Protein AF-A2EA41-F1 (afdb_monomer_lite)

pLDDT: mean 70.34, std 14.21, range [35.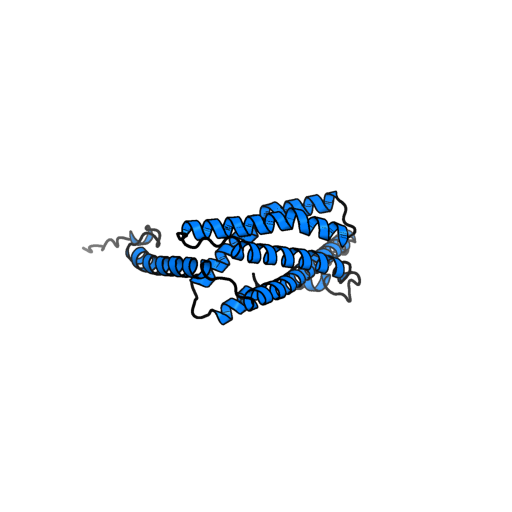75, 89.56]

Secondary structure (DSSP, 8-state):
--------GGGGTS-TTS-HHHHHHHHHHHHHHHHHHHHHHHSPPPHHHHHHHHHHHHHHHHHHHHHHHHHHHHHHHHHHHHHT-------STTHHHHHT-TTT-GGGGTTHHHHHHHHHHHHHHHHHHHHHHHHH---SS--HHHHHHHHHHHHHHHHHHHHHTHHHHHHHHHS---HHHHHHHHHHHHTHHHHHHHHHHHHHHHHHHH-GGGHHHHHHHHHHH-

Foldseek 3Di:
DDDPDPPPVVVVVPDPCPDPVNVVVVVVLVVLLQVLLLVVLLDADDPVNLVLLLVLLLVVLLVVLLVVLLVVQLVVQVVVCVVVPPPPQDPDDCNSVVSCDCVVPVCNCPCSVLSSQLSSQLSNQLSNQLNVCSNVDRDNDDGSVRSLVVLLVSQLVSQLVSLQPSNLVSCVVRHPDDPVVSVVSSVVCNPVVSNVRSVVSSVLSSVCSSCVPCNPVSVVVVSNVD

Structure (mmCIF, N/CA/C/O backbone):
data_AF-A2EA41-F1
#
_entry.id   AF-A2EA41-F1
#
loop_
_atom_site.group_PDB
_atom_site.id
_atom_site.type_symbol
_atom_site.label_atom_id
_atom_site.label_alt_id
_atom_site.label_comp_id
_atom_site.label_asym_id
_atom_site.label_entity_id
_atom_site.label_seq_id
_atom_site.pdbx_PDB_ins_code
_atom_site.Cartn_x
_atom_site.Cartn_y
_atom_site.Cartn_z
_atom_site.occupancy
_atom_site.B_iso_or_equiv
_atom_site.auth_seq_id
_atom_site.auth_comp_id
_atom_site.auth_asym_id
_atom_site.auth_atom_id
_atom_site.pdbx_PDB_model_num
ATOM 1 N N . MET A 1 1 ? -47.771 55.673 -2.937 1.00 37.44 1 MET A N 1
ATOM 2 C CA . MET A 1 1 ? -46.381 55.611 -2.434 1.00 37.44 1 MET A CA 1
ATOM 3 C C . MET A 1 1 ? -46.094 54.172 -2.051 1.00 37.44 1 MET A C 1
ATOM 5 O O . MET A 1 1 ? -46.651 53.698 -1.069 1.00 37.44 1 MET A O 1
ATOM 9 N N . ASN A 1 2 ? -45.324 53.471 -2.885 1.00 35.75 2 ASN A N 1
ATOM 10 C CA . ASN A 1 2 ? -44.916 52.087 -2.657 1.00 35.75 2 ASN A CA 1
ATOM 11 C C . ASN A 1 2 ? -43.918 52.045 -1.498 1.00 35.75 2 ASN A C 1
ATOM 13 O O . ASN A 1 2 ? -42.886 52.706 -1.564 1.00 35.75 2 ASN A O 1
ATOM 17 N N . LYS A 1 3 ? -44.227 51.286 -0.444 1.00 39.53 3 LYS A N 1
ATOM 18 C CA . LYS A 1 3 ? -43.208 50.836 0.505 1.00 39.53 3 LYS A CA 1
ATOM 19 C C . LYS A 1 3 ? -42.548 49.617 -0.123 1.00 39.53 3 LYS A C 1
ATOM 21 O O . LYS A 1 3 ? -43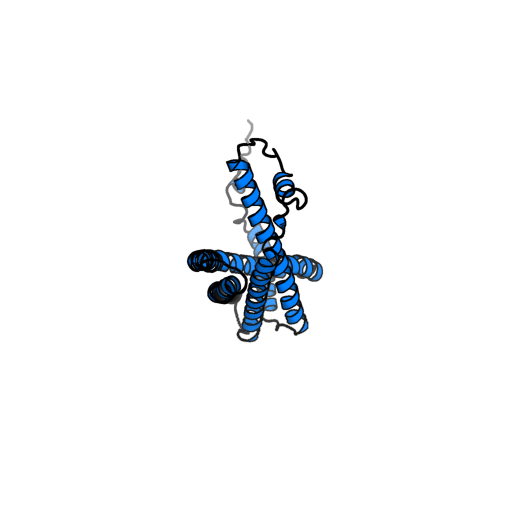.157 48.552 -0.173 1.00 39.53 3 LYS A O 1
ATOM 26 N N . GLU A 1 4 ? -41.353 49.810 -0.664 1.00 40.84 4 GLU A N 1
ATOM 27 C CA . GLU A 1 4 ? -40.466 48.713 -1.028 1.00 40.84 4 GLU A CA 1
ATOM 28 C C . GLU A 1 4 ? -40.204 47.892 0.237 1.00 40.84 4 GLU A C 1
ATOM 30 O O . GLU A 1 4 ? -39.736 48.409 1.252 1.00 40.84 4 GLU A O 1
ATOM 35 N N . ALA A 1 5 ? -40.602 46.623 0.207 1.00 46.66 5 ALA A N 1
ATOM 36 C CA . ALA A 1 5 ? -40.170 45.663 1.200 1.00 46.66 5 ALA A CA 1
ATOM 37 C C . ALA A 1 5 ? -38.675 45.432 0.963 1.00 46.66 5 ALA A C 1
ATOM 39 O O . ALA A 1 5 ? -38.301 44.767 -0.004 1.00 46.66 5 ALA A O 1
ATOM 40 N N . GLU A 1 6 ? -37.824 46.008 1.811 1.00 45.47 6 GLU A N 1
ATOM 41 C CA . GLU A 1 6 ? -36.416 45.626 1.885 1.00 45.47 6 GLU A CA 1
ATOM 42 C C . GLU A 1 6 ? -36.350 44.142 2.265 1.00 45.47 6 GLU A C 1
ATOM 44 O O . GLU A 1 6 ? -36.515 43.750 3.422 1.00 45.47 6 GLU A O 1
ATOM 49 N N . LEU A 1 7 ? -36.170 43.290 1.256 1.00 44.09 7 LEU A N 1
ATOM 50 C CA . LEU A 1 7 ? -35.825 41.890 1.444 1.00 44.09 7 LEU A CA 1
ATOM 51 C C . LEU A 1 7 ? -34.438 41.850 2.086 1.00 44.09 7 LEU A C 1
ATOM 53 O O . LEU A 1 7 ? -33.432 42.168 1.459 1.00 44.09 7 LEU A O 1
ATOM 57 N N . ASN A 1 8 ? -34.404 41.491 3.365 1.00 45.91 8 ASN A N 1
ATOM 58 C CA . ASN A 1 8 ? -33.175 41.339 4.122 1.00 45.91 8 ASN A CA 1
ATOM 59 C C . ASN A 1 8 ? -32.468 40.051 3.668 1.00 45.91 8 ASN A C 1
ATOM 61 O O . ASN A 1 8 ? -32.835 38.955 4.081 1.00 45.91 8 ASN A O 1
ATOM 65 N N . TYR A 1 9 ? -31.482 40.182 2.779 1.00 45.38 9 TYR A N 1
ATOM 66 C CA . TYR A 1 9 ? -30.710 39.076 2.196 1.00 45.38 9 TYR A CA 1
ATOM 67 C C . TYR A 1 9 ? -29.619 38.516 3.131 1.00 45.38 9 TYR A C 1
ATOM 69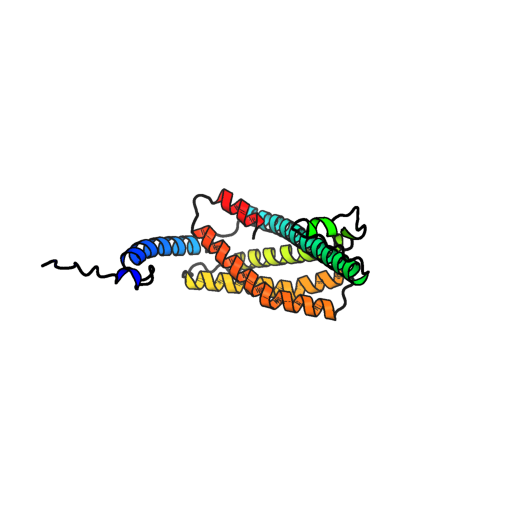 O O . TYR A 1 9 ? -28.662 37.907 2.658 1.00 45.38 9 TYR A O 1
ATOM 77 N N . SER A 1 10 ? -29.735 38.686 4.454 1.00 49.09 10 SER A N 1
ATOM 78 C CA . SER A 1 10 ? -28.730 38.206 5.419 1.00 49.09 10 SER A CA 1
ATOM 79 C C . SER A 1 10 ? -28.512 36.684 5.373 1.00 49.09 10 SER A C 1
ATOM 81 O O . SER A 1 10 ? -27.448 36.198 5.740 1.00 49.09 10 SER A O 1
ATOM 83 N N . PHE A 1 11 ? -29.477 35.930 4.838 1.00 46.78 11 PHE A N 1
ATOM 84 C CA . PHE A 1 11 ? -29.368 34.488 4.590 1.00 46.78 11 PHE A CA 1
ATOM 85 C C . PHE A 1 11 ? -28.414 34.106 3.441 1.00 46.78 11 PHE A C 1
ATOM 87 O O . PHE A 1 11 ? -28.128 32.925 3.269 1.00 46.78 11 PHE A O 1
ATOM 94 N N . LEU A 1 12 ? -27.935 35.065 2.636 1.00 45.59 12 LEU A N 1
ATOM 95 C CA . LEU A 1 12 ? -26.936 34.829 1.581 1.00 45.59 12 LEU A CA 1
ATOM 96 C C . LEU A 1 12 ? -25.491 35.072 2.052 1.00 45.59 12 LEU A C 1
ATOM 98 O O . LEU A 1 12 ? -24.561 34.755 1.313 1.00 45.59 12 LEU A O 1
ATOM 102 N N . THR A 1 13 ? -25.297 35.635 3.249 1.00 46.09 13 THR A N 1
ATOM 103 C CA . THR A 1 13 ? -23.972 35.970 3.807 1.00 46.09 13 THR A CA 1
ATOM 104 C C . THR A 1 13 ? -23.511 35.052 4.931 1.00 46.09 13 THR A C 1
ATOM 106 O O . THR A 1 13 ? -22.312 34.993 5.190 1.00 46.09 13 THR A O 1
ATOM 109 N N . ASP A 1 14 ? -24.420 34.314 5.565 1.00 46.53 14 ASP A N 1
ATOM 110 C CA . ASP A 1 14 ? -24.032 33.271 6.507 1.00 46.53 14 ASP A CA 1
ATOM 111 C C . ASP A 1 14 ? -23.614 32.029 5.720 1.00 46.53 14 ASP A C 1
ATOM 113 O O . ASP A 1 14 ? -24.388 31.475 4.934 1.00 46.53 14 ASP A O 1
ATOM 117 N N . GLU A 1 15 ? -22.363 31.598 5.902 1.00 45.12 15 GLU A N 1
ATOM 118 C CA . GLU A 1 15 ? -21.916 30.300 5.409 1.00 45.12 15 GLU A CA 1
ATOM 119 C C . GLU A 1 15 ? -22.960 29.247 5.827 1.00 45.12 15 GLU A C 1
ATOM 121 O O . GLU A 1 15 ? -23.297 29.166 7.006 1.00 45.12 15 GLU A O 1
ATOM 126 N N . PRO A 1 16 ? -23.488 28.413 4.916 1.00 45.28 16 PRO A N 1
ATOM 127 C CA . PRO A 1 16 ? -24.638 27.538 5.193 1.00 45.28 16 PRO A CA 1
ATOM 128 C C . PRO A 1 16 ? -24.417 26.523 6.335 1.00 45.28 16 PRO A C 1
ATOM 130 O O . PRO A 1 16 ? -25.340 25.815 6.730 1.00 45.28 16 PRO A O 1
ATOM 133 N N . TYR A 1 17 ? -23.204 26.460 6.886 1.00 43.69 17 TYR A N 1
ATOM 134 C CA . TYR A 1 17 ? -22.792 25.630 8.011 1.00 43.69 17 TYR A CA 1
ATOM 135 C C . TYR A 1 17 ? -22.976 26.296 9.391 1.00 43.69 17 TYR A C 1
ATOM 137 O O . TYR A 1 17 ? -22.859 25.597 10.394 1.00 43.69 17 TYR A O 1
ATOM 145 N N . THR A 1 18 ? -23.253 27.606 9.473 1.00 44.72 18 THR A N 1
ATOM 146 C CA . THR A 1 18 ? -23.414 28.343 10.750 1.00 44.72 18 THR A CA 1
ATOM 147 C C . THR A 1 18 ? -24.867 28.479 11.213 1.00 44.72 18 THR A C 1
ATOM 149 O O . THR A 1 18 ? -25.123 28.907 12.335 1.00 44.72 18 THR A O 1
ATOM 152 N N . SER A 1 19 ? -25.830 28.064 10.388 1.00 51.41 19 SER A N 1
ATOM 153 C CA . SER A 1 19 ? -27.249 28.012 10.747 1.00 51.41 19 SER A CA 1
ATOM 154 C C . SER A 1 19 ? -27.507 26.985 11.864 1.00 51.41 19 SER A C 1
ATOM 156 O O . SER A 1 19 ? -27.192 25.802 11.715 1.00 51.41 19 SER A O 1
ATOM 158 N N . GLU A 1 20 ? -28.144 27.401 12.966 1.00 52.78 20 GLU A N 1
ATOM 159 C CA . GLU A 1 20 ? -28.536 26.528 14.094 1.00 52.78 20 GLU A CA 1
ATOM 160 C C . GLU A 1 20 ? -29.400 25.324 13.658 1.00 52.78 20 GLU A C 1
ATOM 162 O O . GLU A 1 20 ? -29.338 24.242 14.246 1.00 52.78 20 GLU A O 1
ATOM 167 N N . LEU A 1 21 ? -30.163 25.474 12.571 1.00 48.75 21 LEU A N 1
ATOM 168 C CA . LEU A 1 21 ? -30.954 24.402 11.957 1.00 48.75 21 LEU A CA 1
ATOM 169 C C . LEU A 1 21 ? -30.079 23.336 11.282 1.00 48.75 21 LEU A C 1
ATOM 171 O O . LEU A 1 21 ? -30.374 22.146 11.376 1.00 48.75 21 LEU A O 1
ATOM 175 N N . TYR A 1 22 ? -28.981 23.735 10.637 1.00 45.94 22 TYR A N 1
ATOM 176 C CA . TYR A 1 22 ? -28.010 22.785 10.093 1.00 45.94 22 TYR A CA 1
ATOM 177 C C . TYR A 1 22 ? -27.190 22.134 11.206 1.00 45.94 22 TYR A C 1
ATOM 179 O O . TYR A 1 22 ? -26.996 20.921 11.170 1.00 45.94 22 TYR A O 1
ATOM 187 N N . SER A 1 23 ? -26.783 22.900 12.223 1.00 49.44 23 SER A N 1
ATOM 188 C CA . SER A 1 23 ? -26.101 22.385 13.419 1.00 49.44 23 SER A CA 1
ATOM 189 C C . SER A 1 23 ? -26.927 21.300 14.126 1.00 49.44 23 SER A C 1
ATOM 191 O O . SER A 1 23 ? -26.433 20.198 14.354 1.00 49.44 23 SER A O 1
ATOM 193 N N . SER A 1 24 ? -28.220 21.548 14.357 1.00 51.84 24 SER A N 1
ATOM 194 C CA . SER A 1 24 ? -29.124 20.607 15.041 1.00 51.84 24 SER A CA 1
ATOM 195 C C . SER A 1 24 ? -29.435 19.326 14.255 1.00 51.84 24 SER A C 1
ATOM 197 O O . SER A 1 24 ? -29.764 18.309 14.862 1.00 51.84 24 SER A O 1
ATOM 199 N N . LEU A 1 25 ? -29.295 19.330 12.925 1.00 55.22 25 LEU A N 1
ATOM 200 C CA . LEU A 1 25 ? -29.402 18.125 12.088 1.00 55.22 25 LEU A CA 1
ATOM 201 C C . LEU A 1 25 ? -28.055 17.400 11.923 1.00 55.22 25 LEU A C 1
ATOM 203 O O . LEU A 1 25 ? -28.011 16.169 11.863 1.00 55.22 25 LEU A O 1
ATOM 207 N N . LEU A 1 26 ? -26.947 18.145 11.867 1.00 56.91 26 LEU A N 1
ATOM 208 C CA . LEU A 1 26 ? -25.594 17.605 11.718 1.00 56.91 26 LEU A CA 1
ATOM 209 C C . LEU A 1 26 ? -25.066 16.989 13.008 1.00 56.91 26 LEU A C 1
ATOM 211 O O . LEU A 1 26 ? -24.380 15.974 12.948 1.00 56.91 26 LEU A O 1
ATOM 215 N N . GLU A 1 27 ? -25.372 17.566 14.163 1.00 60.25 27 GLU A N 1
ATOM 216 C CA . GLU A 1 27 ? -24.891 17.109 15.465 1.00 60.25 27 GLU A CA 1
ATOM 217 C C . GLU A 1 27 ? -25.330 15.672 15.817 1.00 60.25 27 GLU A C 1
ATOM 219 O O . GLU A 1 27 ? -24.457 14.854 16.130 1.00 60.25 27 GLU A O 1
ATOM 224 N N . PRO A 1 28 ? -26.615 15.276 15.690 1.00 62.84 28 PRO A N 1
ATOM 225 C CA . PRO A 1 28 ? -27.026 13.889 15.904 1.00 62.84 28 PRO A CA 1
ATOM 226 C C . PRO A 1 28 ? -26.440 12.933 14.854 1.00 62.84 28 PRO A C 1
ATOM 228 O O . PRO A 1 28 ? -26.018 11.830 15.209 1.00 62.84 28 PRO A O 1
ATOM 231 N N . ALA A 1 29 ? -26.323 13.354 13.589 1.00 60.12 29 ALA A N 1
ATOM 232 C CA . ALA A 1 29 ? -25.676 12.554 12.545 1.00 60.12 29 ALA A CA 1
ATOM 233 C C . ALA A 1 29 ? -24.175 12.342 12.832 1.00 60.12 29 ALA A C 1
ATOM 235 O O . ALA A 1 29 ? -23.661 11.227 12.732 1.00 60.12 29 ALA A O 1
ATOM 236 N N . LEU A 1 30 ? -23.469 13.391 13.262 1.00 66.12 30 LEU A N 1
ATOM 237 C CA . LEU A 1 30 ? -22.071 13.340 13.687 1.00 66.12 30 LEU A CA 1
ATOM 238 C C . LEU A 1 30 ? -21.896 12.449 14.913 1.00 66.12 30 LEU A C 1
ATOM 240 O O . LEU A 1 30 ? -20.952 11.662 14.954 1.00 66.12 30 LEU A O 1
ATOM 244 N N . ASN A 1 31 ? -22.793 12.522 15.895 1.00 68.25 31 ASN A N 1
ATOM 245 C CA . ASN A 1 31 ? -22.735 11.669 17.080 1.00 68.25 31 ASN A CA 1
ATOM 246 C C . ASN A 1 31 ? -22.956 10.192 16.721 1.00 68.25 31 ASN A C 1
ATOM 248 O O . ASN A 1 31 ? -22.177 9.342 17.153 1.00 68.25 31 ASN A O 1
ATOM 252 N N . GLN A 1 32 ? -23.888 9.889 15.814 1.00 65.94 32 GLN A N 1
ATOM 253 C CA . GLN A 1 32 ? -24.094 8.530 15.306 1.00 65.94 32 GLN A CA 1
ATOM 254 C C . GLN A 1 32 ? -22.865 7.987 14.553 1.00 65.94 32 GLN A C 1
ATOM 256 O O . GLN A 1 32 ? -22.516 6.807 14.682 1.00 65.94 32 GLN A O 1
ATOM 261 N N . VAL A 1 33 ? -22.160 8.840 13.802 1.00 65.56 33 VAL A N 1
ATOM 262 C CA . VAL A 1 33 ? -20.892 8.494 13.136 1.00 65.56 33 VAL A CA 1
ATOM 263 C C . VAL A 1 33 ? -19.780 8.250 14.151 1.00 65.56 33 VAL A C 1
ATOM 265 O O . VAL A 1 33 ? -19.061 7.256 14.032 1.00 65.56 33 VAL A O 1
ATOM 268 N N . LYS A 1 34 ? -19.648 9.113 15.167 1.00 70.75 34 LYS A N 1
ATOM 269 C CA . LYS A 1 34 ? -18.652 8.970 16.242 1.00 70.75 34 LYS A CA 1
ATOM 270 C C . LYS A 1 34 ? -18.833 7.651 16.992 1.00 70.75 34 LYS A C 1
ATOM 272 O O . LYS A 1 34 ? -17.862 6.913 17.188 1.00 70.75 34 LYS A O 1
ATOM 277 N N . GLU A 1 35 ? -20.066 7.320 17.361 1.00 69.31 35 GLU A N 1
ATOM 278 C CA . GLU A 1 35 ? -20.410 6.061 18.026 1.00 69.31 35 GLU A CA 1
ATOM 279 C C . GLU A 1 35 ? -20.159 4.855 17.116 1.00 69.31 35 GLU A C 1
ATOM 281 O O . GLU A 1 35 ? -19.486 3.902 17.506 1.00 69.31 35 GLU A O 1
ATOM 286 N N . SER A 1 36 ? -20.608 4.910 15.861 1.00 63.78 36 SER A N 1
ATOM 287 C CA . SER A 1 36 ? -20.407 3.818 14.901 1.00 63.78 36 SER A CA 1
ATOM 288 C C . SER A 1 36 ? -18.923 3.562 14.616 1.00 63.78 36 SER A C 1
ATOM 290 O O . SER A 1 36 ? -18.493 2.407 14.538 1.00 63.78 36 SER A O 1
ATOM 292 N N . TYR A 1 37 ? -18.119 4.622 14.502 1.00 68.31 37 TYR A N 1
ATOM 293 C CA . TYR A 1 37 ? -16.673 4.543 14.294 1.00 68.31 37 TYR A CA 1
ATOM 294 C C . TYR A 1 37 ? -15.958 3.929 15.505 1.00 68.31 37 TYR A C 1
ATOM 296 O O . TYR A 1 37 ? -15.172 2.988 15.356 1.00 68.31 37 TYR A O 1
ATOM 304 N N . THR A 1 38 ? -16.251 4.418 16.713 1.00 68.81 38 THR A N 1
ATOM 305 C CA . THR A 1 38 ? -15.642 3.910 17.955 1.00 68.81 38 THR A CA 1
ATOM 306 C C . THR A 1 38 ? -16.040 2.457 18.222 1.00 68.81 38 THR A C 1
ATOM 308 O O . THR A 1 38 ? -15.176 1.628 18.519 1.00 68.81 38 THR A O 1
ATOM 311 N N . LEU A 1 39 ? -17.309 2.092 18.012 1.00 65.81 39 LEU A N 1
ATOM 312 C CA . LEU A 1 39 ? -17.790 0.713 18.146 1.00 65.81 39 LEU A CA 1
ATOM 313 C C . LEU A 1 39 ? -17.165 -0.231 17.112 1.00 65.81 39 LEU A C 1
ATOM 315 O O . LEU A 1 39 ? -16.846 -1.375 17.440 1.00 65.81 39 LEU A O 1
ATOM 319 N N . ALA A 1 40 ? -16.956 0.216 15.871 1.00 65.50 40 ALA A N 1
ATOM 320 C CA . ALA A 1 40 ? -16.273 -0.581 14.852 1.00 65.50 40 ALA A CA 1
ATOM 321 C C . ALA A 1 40 ? -14.782 -0.786 15.170 1.00 65.50 40 ALA A C 1
ATOM 323 O O . ALA A 1 40 ? -14.220 -1.841 14.849 1.00 65.50 40 ALA A O 1
ATOM 324 N N . HIS A 1 41 ? -14.139 0.192 15.815 1.00 64.75 41 HIS A N 1
ATOM 325 C CA . HIS A 1 41 ? -12.735 0.083 16.203 1.00 64.75 41 HIS A CA 1
ATOM 326 C C . HIS A 1 41 ? -12.522 -0.972 17.293 1.00 64.75 41 HIS A C 1
ATOM 328 O O . HIS A 1 41 ? -11.589 -1.763 17.176 1.00 64.75 41 HIS A O 1
ATOM 334 N N . LYS A 1 42 ? -13.444 -1.050 18.263 1.00 63.56 42 LYS A N 1
ATOM 335 C CA . LYS A 1 42 ? -13.406 -1.992 19.395 1.00 63.56 42 LYS A CA 1
ATOM 336 C C . LYS A 1 42 ? -13.595 -3.464 19.004 1.00 63.56 42 LYS A C 1
ATOM 338 O O . LYS A 1 42 ? -13.260 -4.347 19.791 1.00 63.56 42 LYS A O 1
ATOM 343 N N . ARG A 1 43 ? -14.127 -3.760 17.809 1.00 67.94 43 ARG A N 1
ATOM 344 C CA . ARG A 1 43 ? -14.402 -5.146 17.389 1.00 67.94 43 ARG A CA 1
ATOM 345 C C . ARG A 1 43 ? -13.106 -5.911 17.085 1.00 67.94 43 ARG A C 1
ATOM 347 O O . ARG A 1 43 ? -12.335 -5.456 16.228 1.00 67.94 43 ARG A O 1
ATOM 354 N N . PRO A 1 44 ? -12.895 -7.089 17.705 1.00 67.38 44 PRO A N 1
ATOM 355 C CA . PRO A 1 44 ? -11.759 -7.942 17.386 1.00 67.38 44 PRO A CA 1
ATOM 356 C C . PRO A 1 44 ? -11.856 -8.456 15.945 1.00 67.38 44 PRO A C 1
ATOM 358 O O . PRO A 1 44 ? -12.947 -8.673 15.411 1.00 67.38 44 PRO A O 1
ATOM 361 N N . LEU A 1 45 ? -10.699 -8.642 15.309 1.00 73.94 45 LEU A N 1
ATOM 362 C CA . LEU A 1 45 ? -10.617 -9.242 13.980 1.00 73.94 45 LEU A CA 1
ATOM 363 C C . LEU A 1 45 ? -10.835 -10.755 14.079 1.00 73.94 45 LEU A C 1
ATOM 365 O O . LEU A 1 45 ? -10.176 -11.442 14.853 1.00 73.94 45 LEU A O 1
ATOM 369 N N . THR A 1 46 ? -11.742 -11.281 13.261 1.00 78.19 46 THR A N 1
ATOM 370 C CA . THR A 1 46 ? -11.976 -12.729 13.140 1.00 78.19 46 THR A CA 1
ATOM 371 C C . THR A 1 46 ? -10.987 -13.371 12.163 1.00 78.19 46 THR A C 1
ATOM 373 O O . THR A 1 46 ? -10.503 -12.718 11.238 1.00 78.19 46 THR A O 1
ATOM 376 N N . GLN A 1 47 ? -10.736 -14.679 12.291 1.00 74.12 47 GLN A N 1
ATOM 377 C CA . GLN A 1 47 ? -9.862 -15.422 11.365 1.00 74.12 47 GLN A CA 1
ATOM 378 C C . GLN A 1 47 ? -10.291 -15.277 9.893 1.00 74.12 47 GLN A C 1
ATOM 380 O O . GLN A 1 47 ? -9.451 -15.069 9.019 1.00 74.12 47 GLN A O 1
ATOM 385 N N . LYS A 1 48 ? -11.604 -15.298 9.616 1.00 76.19 48 LYS A N 1
ATOM 386 C CA . LYS A 1 48 ? -12.148 -15.072 8.266 1.00 76.19 48 LYS A CA 1
ATOM 387 C C . LYS A 1 48 ? -11.796 -13.683 7.725 1.00 76.19 48 LYS A C 1
ATOM 389 O O . LYS A 1 48 ? -11.481 -13.549 6.547 1.00 76.19 48 LYS A O 1
ATOM 394 N N . GLN A 1 49 ? -11.813 -12.656 8.576 1.00 73.38 49 GLN A N 1
ATOM 395 C CA . GLN A 1 49 ? -11.414 -11.301 8.187 1.00 73.38 49 GLN A CA 1
ATOM 396 C C . GLN A 1 49 ? -9.910 -11.206 7.922 1.00 73.38 49 GLN A C 1
ATOM 398 O O . GLN A 1 49 ? -9.519 -10.550 6.964 1.00 73.38 49 GLN A O 1
ATOM 403 N N . ILE A 1 50 ? -9.074 -11.891 8.707 1.00 77.12 50 ILE A N 1
ATOM 404 C CA . ILE A 1 50 ? -7.621 -11.936 8.480 1.00 77.12 50 ILE A CA 1
ATOM 405 C C . ILE A 1 50 ? -7.311 -12.588 7.128 1.00 77.12 50 ILE A C 1
ATOM 407 O O . ILE A 1 50 ? -6.579 -12.012 6.326 1.00 77.12 50 ILE A O 1
ATOM 411 N N . LEU A 1 51 ? -7.921 -13.741 6.833 1.00 75.75 51 LEU A N 1
ATOM 412 C CA . LEU A 1 51 ? -7.753 -14.415 5.543 1.00 75.75 51 LEU A CA 1
ATOM 413 C C . LEU A 1 51 ? -8.184 -13.510 4.381 1.00 75.75 51 LEU A C 1
ATOM 415 O O . LEU A 1 51 ? -7.471 -13.386 3.386 1.00 75.75 51 LEU A O 1
ATOM 419 N N . LYS A 1 52 ? -9.320 -12.823 4.536 1.00 78.25 52 LYS A N 1
ATOM 420 C CA . LYS A 1 52 ? -9.826 -11.877 3.539 1.00 78.25 52 LYS A CA 1
ATOM 421 C C . LYS A 1 52 ? -8.863 -10.707 3.309 1.00 78.25 52 LYS A C 1
ATOM 423 O O . LYS A 1 52 ? -8.634 -10.346 2.160 1.00 78.25 52 LYS A O 1
ATOM 428 N N . ILE A 1 53 ? -8.260 -10.166 4.372 1.00 76.69 53 ILE A N 1
ATOM 429 C CA . ILE A 1 53 ? -7.248 -9.099 4.295 1.00 76.69 53 ILE A CA 1
ATOM 430 C C . ILE A 1 53 ? -6.010 -9.571 3.527 1.00 76.69 53 ILE A C 1
ATOM 432 O O . ILE A 1 53 ? -5.496 -8.830 2.692 1.00 76.69 53 ILE A O 1
ATOM 436 N N . ILE A 1 54 ? -5.538 -10.795 3.777 1.00 76.50 54 ILE A N 1
ATOM 437 C CA . ILE A 1 54 ? -4.366 -11.348 3.084 1.00 76.50 54 ILE A CA 1
ATOM 438 C C . ILE A 1 54 ? -4.667 -11.514 1.590 1.00 76.50 54 ILE A C 1
ATOM 440 O O . ILE A 1 54 ? -3.920 -11.005 0.754 1.00 76.50 54 ILE A O 1
ATOM 444 N N . VAL A 1 55 ? -5.791 -12.142 1.237 1.00 78.56 55 VAL A N 1
ATOM 445 C CA . VAL A 1 55 ? -6.167 -12.359 -0.170 1.00 78.56 55 VAL A CA 1
ATOM 446 C C . VAL A 1 55 ? -6.395 -11.032 -0.904 1.00 78.56 55 VAL A C 1
ATOM 448 O O . VAL A 1 55 ? -5.865 -10.843 -2.000 1.00 78.56 55 VAL A O 1
ATOM 451 N N . SER A 1 56 ? -7.108 -10.077 -0.295 1.00 78.19 56 SER A N 1
ATOM 452 C CA . SER A 1 56 ? -7.336 -8.762 -0.912 1.00 78.19 56 SER A CA 1
ATOM 453 C C . SER A 1 56 ? -6.042 -7.960 -1.054 1.00 78.19 56 SER A C 1
ATOM 455 O O . SER A 1 56 ? -5.842 -7.278 -2.058 1.00 78.19 56 SER A O 1
ATOM 457 N N . SER A 1 57 ? -5.114 -8.080 -0.097 1.00 80.69 57 SER A N 1
ATOM 458 C CA . SER A 1 57 ? -3.807 -7.418 -0.171 1.00 80.69 57 SER A CA 1
ATOM 459 C C . SER A 1 57 ? -2.940 -7.936 -1.318 1.00 80.69 57 SER A C 1
ATOM 461 O O . SER A 1 57 ? -2.293 -7.136 -1.996 1.00 80.69 57 SER A O 1
ATOM 463 N N . ALA A 1 58 ? -2.975 -9.243 -1.590 1.00 82.06 58 ALA A N 1
ATOM 464 C CA . ALA A 1 58 ? -2.268 -9.836 -2.718 1.00 82.06 58 ALA A CA 1
ATOM 465 C C . ALA A 1 58 ? -2.877 -9.391 -4.056 1.00 82.06 58 ALA A C 1
ATOM 467 O O . ALA A 1 58 ? -2.141 -8.998 -4.962 1.00 82.06 58 ALA A O 1
ATOM 468 N N . ALA A 1 59 ? -4.210 -9.376 -4.166 1.00 81.38 59 ALA A N 1
ATOM 469 C CA . ALA A 1 59 ? -4.909 -8.895 -5.359 1.00 81.38 59 ALA A CA 1
ATOM 470 C C . ALA A 1 59 ? -4.589 -7.420 -5.659 1.00 81.38 59 ALA A C 1
ATOM 472 O O . ALA A 1 59 ? -4.291 -7.061 -6.796 1.00 81.38 59 ALA A O 1
ATOM 473 N N . GLN A 1 60 ? -4.560 -6.569 -4.635 1.00 80.25 60 GLN A N 1
ATOM 474 C CA . GLN A 1 60 ? -4.184 -5.165 -4.799 1.00 80.25 60 GLN A CA 1
ATOM 475 C C . GLN A 1 60 ? -2.714 -4.972 -5.136 1.00 80.25 60 GLN A C 1
ATOM 477 O O . GLN A 1 60 ? -2.393 -4.148 -5.988 1.00 80.25 60 GLN A O 1
ATOM 482 N N . GLY A 1 61 ? -1.820 -5.742 -4.512 1.00 79.31 61 GLY A N 1
ATOM 483 C CA . GLY A 1 61 ? -0.414 -5.767 -4.901 1.00 79.31 61 GLY A CA 1
ATOM 484 C C . GLY A 1 61 ? -0.253 -6.144 -6.375 1.00 79.31 61 GLY A C 1
ATOM 485 O O . GLY A 1 61 ? 0.507 -5.504 -7.095 1.00 79.31 61 GLY A O 1
ATOM 486 N N . ALA A 1 62 ? -1.031 -7.114 -6.863 1.00 82.75 62 ALA A N 1
ATOM 487 C CA . ALA A 1 62 ? -1.021 -7.500 -8.269 1.00 82.75 62 ALA A CA 1
ATOM 488 C C . ALA A 1 62 ? -1.541 -6.383 -9.192 1.00 82.75 62 ALA A C 1
ATOM 490 O O . ALA A 1 62 ? -0.904 -6.088 -10.202 1.00 82.75 62 ALA A O 1
ATOM 491 N N . LEU A 1 63 ? -2.646 -5.720 -8.836 1.00 80.88 63 LEU A N 1
ATOM 492 C CA . LEU A 1 63 ? -3.193 -4.594 -9.605 1.00 80.88 63 LEU A CA 1
ATOM 493 C C . LEU A 1 63 ? -2.214 -3.415 -9.671 1.00 80.88 63 LEU A C 1
ATOM 495 O O . LEU A 1 63 ? -1.947 -2.894 -10.752 1.00 80.88 63 LEU A O 1
ATOM 499 N N . ILE A 1 64 ? -1.626 -3.028 -8.536 1.00 82.38 64 ILE A N 1
ATOM 500 C CA . ILE A 1 64 ? -0.635 -1.945 -8.471 1.00 82.38 64 ILE A CA 1
ATOM 501 C C . ILE A 1 64 ? 0.628 -2.327 -9.245 1.00 82.38 64 ILE A C 1
ATOM 503 O O . ILE A 1 64 ? 1.164 -1.503 -9.987 1.00 82.38 64 ILE A O 1
ATOM 507 N N . GLY A 1 65 ? 1.087 -3.575 -9.126 1.00 78.44 65 GLY A N 1
ATOM 508 C CA . GLY A 1 65 ? 2.226 -4.092 -9.886 1.00 78.44 65 GLY A CA 1
ATOM 509 C C . GLY A 1 65 ? 1.979 -4.071 -11.389 1.00 78.44 65 GLY A C 1
ATOM 510 O O . GLY A 1 65 ? 2.856 -3.649 -12.144 1.00 78.44 65 GLY A O 1
ATOM 511 N N . PHE A 1 66 ? 0.774 -4.444 -11.824 1.00 82.00 66 PHE A N 1
ATOM 512 C CA . PHE A 1 66 ? 0.369 -4.363 -13.223 1.00 82.00 66 PHE A CA 1
ATOM 513 C C . PHE A 1 66 ? 0.333 -2.916 -13.719 1.00 82.00 66 PHE A C 1
ATOM 515 O O . PHE A 1 66 ? 0.963 -2.620 -14.730 1.00 82.00 66 PHE A O 1
ATOM 522 N N . LEU A 1 67 ? -0.325 -2.010 -12.988 1.00 81.31 67 LEU A N 1
ATOM 523 C CA . LEU A 1 67 ? -0.410 -0.586 -13.334 1.00 81.31 67 LEU A CA 1
ATOM 524 C C . LEU A 1 67 ? 0.969 0.076 -13.396 1.00 81.31 67 LEU A C 1
ATOM 526 O O . LEU A 1 67 ? 1.265 0.829 -14.320 1.00 81.31 67 LEU A O 1
ATOM 530 N N . THR A 1 68 ? 1.840 -0.221 -12.433 1.00 75.38 68 THR A N 1
ATOM 531 C CA . THR A 1 68 ? 3.190 0.352 -12.379 1.00 75.38 68 THR A CA 1
ATOM 532 C C . THR A 1 68 ? 4.045 -0.162 -13.534 1.00 75.38 68 THR A C 1
ATOM 534 O O . THR A 1 68 ? 4.749 0.616 -14.182 1.00 75.38 68 THR A O 1
ATOM 537 N N . ALA A 1 69 ? 3.968 -1.462 -13.832 1.00 77.50 69 ALA A N 1
ATOM 538 C CA . ALA A 1 69 ? 4.682 -2.057 -14.954 1.00 77.50 69 ALA A CA 1
ATOM 539 C C . ALA A 1 69 ? 4.172 -1.522 -16.301 1.00 77.50 69 ALA A C 1
ATOM 541 O O . ALA A 1 69 ? 4.982 -1.090 -17.122 1.00 77.50 69 ALA A O 1
ATOM 542 N N . SER A 1 70 ? 2.853 -1.490 -16.511 1.00 76.69 70 SER A N 1
ATOM 543 C CA . SER A 1 70 ? 2.242 -1.019 -17.757 1.00 76.69 70 SER A CA 1
ATOM 544 C C . SER A 1 70 ? 2.533 0.460 -18.000 1.00 76.69 70 SER A C 1
ATOM 546 O O . SER A 1 70 ? 2.948 0.822 -19.097 1.00 76.69 70 SER A O 1
ATOM 548 N N . THR A 1 71 ? 2.434 1.297 -16.964 1.00 78.44 71 THR A N 1
ATOM 549 C CA . THR A 1 71 ? 2.743 2.731 -17.049 1.00 78.44 71 THR A CA 1
ATOM 550 C C . THR A 1 71 ? 4.223 2.963 -17.342 1.00 78.44 71 THR A C 1
ATOM 552 O O . THR A 1 71 ? 4.556 3.772 -18.205 1.00 78.44 71 THR A O 1
ATOM 555 N N . LYS A 1 72 ? 5.134 2.227 -16.686 1.00 76.38 72 LYS A N 1
ATOM 556 C CA . LYS A 1 72 ? 6.578 2.353 -16.939 1.00 76.38 72 LYS A CA 1
ATOM 557 C C . LYS A 1 72 ? 6.925 2.020 -18.389 1.00 76.38 72 LYS A C 1
ATOM 559 O O . LYS A 1 72 ? 7.742 2.713 -18.993 1.00 76.38 72 LYS A O 1
ATOM 564 N N . VAL A 1 73 ? 6.328 0.964 -18.939 1.00 74.56 73 VAL A N 1
ATOM 565 C CA . VAL A 1 73 ? 6.567 0.582 -20.335 1.00 74.56 73 VAL A CA 1
ATOM 566 C C . VAL A 1 73 ? 5.902 1.567 -21.295 1.00 74.56 73 VAL A C 1
ATOM 568 O O . VAL A 1 73 ? 6.547 1.977 -22.253 1.00 74.56 73 VAL A O 1
ATOM 571 N N . ALA A 1 74 ? 4.685 2.027 -21.002 1.00 74.81 74 ALA A N 1
ATOM 572 C CA . ALA A 1 74 ? 4.003 3.032 -21.810 1.00 74.81 74 ALA A CA 1
ATOM 573 C C . ALA A 1 74 ? 4.825 4.326 -21.920 1.00 74.81 74 ALA A C 1
ATOM 575 O O . ALA A 1 74 ? 5.080 4.784 -23.028 1.00 74.81 74 ALA A O 1
ATOM 576 N N . ILE A 1 75 ? 5.324 4.856 -20.797 1.00 77.56 75 ILE A N 1
ATOM 577 C CA . ILE A 1 75 ? 6.180 6.053 -20.781 1.00 77.56 75 ILE A CA 1
ATOM 578 C C . ILE A 1 75 ? 7.476 5.806 -21.555 1.00 77.56 75 ILE A C 1
ATOM 580 O O . ILE A 1 75 ? 7.868 6.639 -22.361 1.00 77.56 75 ILE A O 1
ATOM 584 N N . ARG A 1 76 ? 8.127 4.650 -21.370 1.00 75.69 76 ARG A N 1
ATOM 585 C CA . ARG A 1 76 ? 9.352 4.318 -22.114 1.00 75.69 76 ARG A CA 1
ATOM 586 C C . ARG A 1 76 ? 9.117 4.297 -23.626 1.00 75.69 76 ARG A C 1
ATOM 588 O O . ARG A 1 76 ? 9.957 4.791 -24.371 1.00 75.69 76 ARG A O 1
ATOM 595 N N . ASN A 1 77 ? 7.997 3.729 -24.062 1.00 74.00 77 ASN A N 1
ATOM 596 C CA . ASN A 1 77 ? 7.627 3.680 -25.473 1.00 74.00 77 ASN A CA 1
ATOM 597 C C . ASN A 1 77 ? 7.321 5.087 -26.013 1.00 74.00 77 ASN A C 1
ATOM 599 O O . ASN A 1 77 ? 7.746 5.414 -27.113 1.00 74.00 77 ASN A O 1
ATOM 603 N N . MET A 1 78 ? 6.662 5.944 -25.223 1.00 72.12 78 MET A N 1
ATOM 604 C CA . MET A 1 78 ? 6.438 7.352 -25.578 1.00 72.12 78 MET A CA 1
ATOM 605 C C . MET A 1 78 ? 7.752 8.124 -25.726 1.00 72.12 78 MET A C 1
ATOM 607 O O . MET A 1 78 ? 7.904 8.874 -26.682 1.00 72.12 78 MET A O 1
ATOM 611 N N . THR A 1 79 ? 8.702 7.946 -24.802 1.00 74.19 79 THR A N 1
ATOM 612 C CA . THR A 1 79 ? 10.014 8.607 -24.867 1.00 74.19 79 THR A CA 1
ATOM 613 C C . THR A 1 79 ? 10.799 8.157 -26.095 1.00 74.19 79 THR A C 1
ATOM 615 O O . THR A 1 79 ? 11.328 8.998 -26.810 1.00 74.19 79 THR A O 1
ATOM 618 N N . HIS A 1 80 ? 10.810 6.853 -26.382 1.00 72.69 80 HIS A N 1
ATOM 619 C CA . HIS A 1 80 ? 11.472 6.311 -27.567 1.00 72.69 80 HIS A CA 1
ATOM 620 C C . HIS A 1 80 ? 10.883 6.880 -28.867 1.00 72.69 80 HIS A C 1
ATOM 622 O O . HIS A 1 80 ? 11.630 7.319 -29.735 1.00 72.69 80 HIS A O 1
ATOM 628 N N . ASP A 1 81 ? 9.552 6.921 -28.982 1.00 70.25 81 ASP A N 1
ATOM 629 C CA . ASP A 1 81 ? 8.874 7.464 -30.166 1.00 70.25 81 ASP A CA 1
ATOM 630 C C . ASP A 1 81 ? 9.041 8.994 -30.288 1.00 70.25 81 ASP A C 1
ATOM 632 O O . ASP A 1 81 ? 9.093 9.533 -31.392 1.00 70.25 81 ASP A O 1
ATOM 636 N N . TYR A 1 82 ? 9.152 9.709 -29.162 1.00 67.50 82 TYR A N 1
ATOM 637 C CA . TYR A 1 82 ? 9.447 11.146 -29.144 1.00 67.50 82 TYR A CA 1
ATOM 638 C C . TYR A 1 82 ? 10.875 11.443 -29.627 1.00 67.50 82 TYR A C 1
ATOM 640 O O . TYR A 1 82 ? 11.092 12.390 -30.385 1.00 67.50 82 TYR A O 1
ATOM 648 N N . GLU A 1 83 ? 11.846 10.625 -29.218 1.00 70.88 83 GLU A N 1
ATOM 649 C CA . GLU A 1 83 ? 13.252 10.746 -29.616 1.00 70.88 83 GLU A CA 1
ATOM 650 C C . GLU A 1 83 ? 13.489 10.320 -31.078 1.00 70.88 83 GLU A C 1
ATOM 652 O O . GLU A 1 83 ? 14.368 10.873 -31.738 1.00 70.88 83 GLU A O 1
ATOM 657 N N . SER A 1 84 ? 12.677 9.409 -31.630 1.00 72.69 84 SER A N 1
ATOM 658 C CA . SER A 1 84 ? 12.824 8.886 -33.000 1.00 72.69 84 SER A CA 1
ATOM 659 C C . SER A 1 84 ? 12.232 9.768 -34.118 1.00 72.69 84 SER A C 1
ATOM 661 O O . SER A 1 84 ? 12.110 9.312 -35.250 1.00 72.69 84 SER A O 1
ATOM 663 N N . GLN A 1 85 ? 11.870 11.026 -33.835 1.00 56.28 85 GLN A N 1
ATOM 664 C CA . GLN A 1 85 ? 11.366 12.047 -34.782 1.00 56.28 85 GLN A CA 1
ATOM 665 C C . GLN A 1 85 ? 10.081 11.732 -35.584 1.00 56.28 85 GLN A C 1
ATOM 667 O O . GLN A 1 85 ? 9.600 12.609 -36.311 1.00 56.28 85 GLN A O 1
ATOM 672 N N . GLU A 1 86 ? 9.432 10.576 -35.421 1.00 55.62 86 GLU A N 1
ATOM 673 C CA . GLU A 1 86 ? 8.085 10.354 -35.963 1.00 55.62 86 GLU A CA 1
ATOM 674 C C . GLU A 1 86 ? 7.050 11.144 -35.143 1.00 55.62 86 GLU A C 1
ATOM 676 O O . GLU A 1 86 ? 6.405 10.638 -34.228 1.00 55.62 86 GLU A O 1
ATOM 681 N N . LYS A 1 87 ? 6.858 12.425 -35.489 1.00 53.03 87 LYS A N 1
ATOM 682 C CA . LYS A 1 87 ? 5.812 13.310 -34.940 1.00 53.03 87 LYS A CA 1
ATOM 683 C C . LYS A 1 87 ? 4.399 12.889 -35.379 1.00 53.03 87 LYS A C 1
ATOM 685 O O . LYS A 1 87 ? 3.650 13.676 -35.956 1.00 53.03 87 LYS A O 1
ATOM 690 N N . LYS A 1 88 ? 3.999 11.653 -35.098 1.00 54.03 88 LYS A N 1
ATOM 691 C CA . LYS A 1 88 ? 2.609 11.192 -35.182 1.00 54.03 88 LYS A CA 1
ATOM 692 C C . LYS A 1 88 ? 2.190 10.641 -33.822 1.00 54.03 88 LYS A C 1
ATOM 694 O O . LYS A 1 88 ? 2.017 9.442 -33.637 1.00 54.03 88 LYS A O 1
ATOM 699 N N . GLY A 1 89 ? 2.040 11.543 -32.855 1.00 54.28 89 GLY A N 1
ATOM 700 C CA . GLY A 1 89 ? 1.418 11.217 -31.574 1.00 54.28 89 GLY A CA 1
ATOM 701 C C . GLY A 1 89 ? -0.101 11.020 -31.733 1.00 54.28 89 GLY A C 1
ATOM 702 O O . GLY A 1 89 ? -0.727 11.785 -32.475 1.00 54.28 89 GLY A O 1
ATOM 703 N N . PRO A 1 90 ? -0.721 10.032 -31.061 1.00 51.88 90 PRO A N 1
ATOM 704 C CA . PRO A 1 90 ? -2.178 9.929 -30.978 1.00 51.88 90 PRO A CA 1
ATOM 705 C C . PRO A 1 90 ? -2.770 11.170 -30.291 1.00 51.88 90 PRO A C 1
ATOM 707 O O . PRO A 1 90 ? -2.270 11.593 -29.252 1.00 51.88 90 PRO A O 1
ATOM 710 N N . LYS A 1 91 ? -3.833 11.746 -30.866 1.00 52.66 91 LYS A N 1
ATOM 711 C CA . LYS A 1 91 ? -4.444 13.013 -30.421 1.00 52.66 91 LYS A CA 1
ATOM 712 C C . LYS A 1 91 ? -5.408 12.908 -29.227 1.00 52.66 91 LYS A C 1
ATOM 714 O O . LYS A 1 91 ? -5.850 13.947 -28.771 1.00 52.66 91 LYS A O 1
ATOM 719 N N . ASP A 1 92 ? -5.731 11.716 -28.718 1.00 51.66 92 ASP A N 1
ATOM 720 C CA . ASP A 1 92 ? -6.771 11.560 -27.685 1.00 51.66 92 ASP A CA 1
ATOM 721 C C . ASP A 1 92 ? -6.707 10.221 -26.922 1.00 51.66 92 ASP A C 1
ATOM 723 O O . ASP A 1 92 ? -5.876 9.371 -27.250 1.00 51.66 92 ASP A O 1
ATOM 727 N N . LEU A 1 93 ? -7.602 10.065 -25.923 1.00 45.72 93 LEU A N 1
ATOM 728 C CA . LEU A 1 93 ? -7.884 8.970 -24.950 1.00 45.72 93 LEU A CA 1
ATOM 729 C C . LEU A 1 93 ? -7.372 7.535 -25.238 1.00 45.72 93 LEU A C 1
ATOM 731 O O . LEU A 1 93 ? -7.126 6.779 -24.300 1.00 45.72 93 LEU A O 1
ATOM 735 N N . TYR A 1 94 ? -7.145 7.156 -26.495 1.00 51.50 94 TYR A N 1
ATOM 736 C CA . TYR A 1 94 ? -6.499 5.904 -26.917 1.00 51.50 94 TYR A CA 1
ATOM 737 C C . TYR A 1 94 ? -4.966 5.904 -26.784 1.00 51.50 94 TYR A C 1
ATOM 739 O O . TYR A 1 94 ? -4.323 4.882 -27.030 1.00 51.50 94 TYR A O 1
ATOM 747 N N . PHE A 1 95 ? -4.368 7.026 -26.379 1.00 61.56 95 PHE A N 1
ATOM 748 C CA . PHE A 1 95 ? -2.923 7.205 -26.227 1.00 61.56 95 PHE A CA 1
ATOM 749 C C . PHE A 1 95 ? -2.290 6.109 -25.356 1.00 61.56 95 PHE A C 1
ATOM 751 O O . PHE A 1 95 ? -1.378 5.414 -25.795 1.00 61.56 95 PHE A O 1
ATOM 758 N N . LEU A 1 96 ? -2.829 5.849 -24.160 1.00 61.16 96 LEU A N 1
ATOM 759 C CA . LEU A 1 96 ? -2.317 4.788 -23.285 1.00 61.16 96 LEU A CA 1
ATOM 760 C C . LEU A 1 96 ? -2.505 3.393 -23.889 1.00 61.16 96 LEU A C 1
ATOM 762 O O . LEU A 1 96 ? -1.585 2.583 -23.816 1.00 61.16 96 LEU A O 1
ATOM 766 N N . GLN A 1 97 ? -3.644 3.118 -24.532 1.00 66.62 97 GLN A N 1
ATOM 767 C CA . GLN A 1 97 ? -3.923 1.825 -25.169 1.00 66.62 97 GLN A CA 1
ATOM 768 C C . GLN A 1 97 ? -2.955 1.528 -26.324 1.00 66.62 97 GLN A C 1
ATOM 770 O O . GLN A 1 97 ? -2.532 0.389 -26.516 1.00 66.62 97 GLN A O 1
ATOM 775 N N . TYR A 1 98 ? -2.550 2.562 -27.061 1.00 69.81 98 TYR A N 1
ATOM 776 C CA . TYR A 1 98 ? -1.583 2.453 -28.147 1.00 69.81 98 TYR A CA 1
ATOM 777 C C . TYR A 1 98 ? -0.191 2.038 -27.647 1.00 69.81 98 TYR A C 1
ATOM 779 O O . TYR A 1 98 ? 0.398 1.088 -28.168 1.00 69.81 98 TYR A O 1
ATOM 787 N N . TYR A 1 99 ? 0.310 2.689 -26.592 1.00 66.69 99 TYR A N 1
ATOM 788 C CA . TYR A 1 99 ? 1.627 2.387 -26.009 1.00 66.69 99 TYR A CA 1
ATOM 789 C C . TYR A 1 99 ? 1.636 1.155 -25.094 1.00 66.69 99 TYR A C 1
ATOM 791 O O . TYR A 1 99 ? 2.705 0.653 -24.741 1.00 66.69 99 TYR A O 1
ATOM 799 N N . THR A 1 100 ? 0.451 0.648 -24.750 1.00 68.69 100 THR A N 1
ATOM 800 C CA . THR A 1 100 ? 0.224 -0.613 -24.032 1.00 68.69 100 THR A CA 1
ATOM 801 C C . THR A 1 100 ? -0.263 -1.728 -24.968 1.00 68.69 100 THR A C 1
ATOM 803 O O . THR A 1 100 ? -0.852 -2.703 -24.521 1.00 68.69 100 THR A O 1
ATOM 806 N N . ASN A 1 101 ? -0.016 -1.634 -26.280 1.00 71.00 101 ASN A N 1
ATOM 807 C CA . ASN A 1 101 ? -0.332 -2.720 -27.205 1.00 71.00 101 ASN A CA 1
ATOM 808 C C . ASN A 1 101 ? 0.853 -3.704 -27.328 1.00 71.00 101 ASN A C 1
ATOM 810 O O . ASN A 1 101 ? 1.882 -3.339 -27.910 1.00 71.00 101 ASN A O 1
ATOM 814 N N . PRO A 1 102 ? 0.721 -4.968 -26.878 1.00 69.19 102 PRO A N 1
ATOM 815 C CA . PRO A 1 102 ? 1.808 -5.944 -26.945 1.00 69.19 102 PRO A CA 1
ATOM 816 C C . PRO A 1 102 ? 2.159 -6.349 -28.383 1.00 69.19 102 PRO A C 1
ATOM 818 O O . PRO A 1 102 ? 3.284 -6.775 -28.631 1.00 69.19 102 PRO A O 1
ATOM 821 N N . LYS A 1 103 ? 1.236 -6.179 -29.345 1.00 73.31 103 LYS A N 1
ATOM 822 C CA . LYS A 1 103 ? 1.513 -6.418 -30.772 1.00 73.31 103 LYS A CA 1
ATOM 823 C C . LYS A 1 103 ? 2.469 -5.378 -31.360 1.00 73.31 103 LYS A C 1
ATOM 825 O O . LYS A 1 103 ? 3.195 -5.694 -32.292 1.00 73.31 103 LYS A O 1
ATOM 830 N N . LYS A 1 104 ? 2.457 -4.149 -30.829 1.00 68.75 104 LYS A N 1
ATOM 831 C CA . LYS A 1 104 ? 3.298 -3.036 -31.297 1.00 68.75 104 LYS A CA 1
ATOM 832 C C . LYS A 1 104 ? 4.598 -2.918 -30.498 1.00 68.75 104 LYS A C 1
ATOM 834 O O . LYS A 1 104 ? 5.627 -2.578 -31.067 1.00 68.75 104 LYS A O 1
ATOM 839 N N . TYR A 1 105 ? 4.565 -3.251 -29.205 1.00 68.81 105 TYR A N 1
ATOM 840 C CA . TYR A 1 105 ? 5.730 -3.215 -28.320 1.00 68.81 105 TYR A CA 1
ATOM 841 C C . TYR A 1 105 ? 5.914 -4.574 -27.622 1.00 68.81 105 TYR A C 1
ATOM 843 O O . TYR A 1 105 ? 5.338 -4.804 -26.556 1.00 68.81 105 TYR A O 1
ATOM 851 N N . PRO A 1 106 ? 6.757 -5.478 -28.161 1.00 67.31 106 PRO A N 1
ATOM 852 C CA . PRO A 1 106 ? 6.990 -6.813 -27.589 1.00 67.31 106 PRO A CA 1
ATOM 853 C C . PRO A 1 106 ? 7.540 -6.786 -26.152 1.00 67.31 106 PRO A C 1
ATOM 855 O O . PRO A 1 106 ? 7.422 -7.747 -25.394 1.00 67.31 106 PRO A O 1
ATOM 858 N N . SER A 1 107 ? 8.137 -5.663 -25.749 1.00 66.75 107 SER A N 1
ATOM 859 C CA . SER A 1 107 ? 8.686 -5.414 -24.416 1.00 66.75 107 SER A CA 1
ATOM 860 C C . SER A 1 107 ? 7.631 -5.062 -23.356 1.00 66.75 107 SER A C 1
ATOM 862 O O . SER A 1 107 ? 8.003 -4.847 -22.202 1.00 66.75 107 SER A O 1
ATOM 864 N N . MET A 1 108 ? 6.337 -5.037 -23.698 1.00 67.31 108 MET A N 1
ATOM 865 C CA . MET A 1 108 ? 5.244 -4.619 -22.810 1.00 67.31 108 MET A CA 1
ATOM 866 C C . MET A 1 108 ? 5.186 -5.377 -21.474 1.00 67.31 108 MET A C 1
ATOM 868 O O . MET A 1 108 ? 4.901 -4.793 -20.432 1.00 67.31 108 MET A O 1
ATOM 872 N N . LEU A 1 109 ? 5.495 -6.674 -21.485 1.00 70.12 109 LEU A N 1
ATOM 873 C CA . LEU A 1 109 ? 5.472 -7.517 -20.283 1.00 70.12 109 LEU A CA 1
ATOM 874 C C . LEU A 1 109 ? 6.836 -7.583 -19.573 1.00 70.12 109 LEU A C 1
ATOM 876 O O . LEU A 1 109 ? 6.988 -8.268 -18.554 1.00 70.12 109 LEU A O 1
ATOM 880 N N . ARG A 1 110 ? 7.859 -6.885 -20.086 1.00 70.25 110 ARG A N 1
ATOM 881 C CA . ARG A 1 110 ? 9.220 -6.946 -19.544 1.00 70.25 110 ARG A CA 1
ATOM 882 C C . ARG A 1 110 ? 9.258 -6.320 -18.153 1.00 70.25 110 ARG A C 1
ATOM 884 O O . ARG A 1 110 ? 8.977 -5.143 -17.968 1.00 70.25 110 ARG A O 1
ATOM 891 N N . GLY A 1 111 ? 9.659 -7.120 -17.168 1.00 72.06 111 GLY A N 1
ATOM 892 C CA . GLY A 1 111 ? 9.712 -6.691 -15.769 1.00 72.06 111 GLY A CA 1
ATOM 893 C C . GLY A 1 111 ? 8.365 -6.735 -15.042 1.00 72.06 111 GLY A C 1
ATOM 894 O O . GLY A 1 111 ? 8.331 -6.435 -13.854 1.00 72.06 111 GLY A O 1
ATOM 895 N N . LEU A 1 112 ? 7.273 -7.173 -15.685 1.00 80.56 112 LEU A N 1
ATOM 896 C CA . LEU A 1 112 ? 5.980 -7.345 -15.012 1.00 80.56 112 LEU A CA 1
ATOM 897 C C . LEU A 1 112 ? 6.087 -8.357 -13.864 1.00 80.56 112 LEU A C 1
ATOM 899 O O . LEU A 1 112 ? 5.673 -8.074 -12.747 1.00 80.56 112 LEU A O 1
ATOM 903 N N . LYS A 1 113 ? 6.723 -9.512 -14.107 1.00 83.00 113 LYS A N 1
ATOM 904 C CA . LYS A 1 113 ? 6.915 -10.558 -13.086 1.00 83.00 113 LYS A CA 1
ATOM 905 C C . LYS A 1 113 ? 7.650 -10.040 -11.848 1.00 83.00 113 LYS A C 1
ATOM 907 O O . LYS A 1 113 ? 7.292 -10.409 -10.734 1.00 83.00 113 LYS A O 1
ATOM 912 N N . SER A 1 114 ? 8.678 -9.212 -12.026 1.00 83.81 114 SER A N 1
ATOM 913 C CA . SER A 1 114 ? 9.430 -8.660 -10.900 1.00 83.81 114 SER A CA 1
ATOM 914 C C . SER A 1 114 ? 8.654 -7.568 -10.169 1.00 83.81 114 SER A C 1
ATOM 916 O O . SER A 1 114 ? 8.625 -7.585 -8.943 1.00 83.81 114 SER A O 1
ATOM 918 N N . GLN A 1 115 ? 7.954 -6.686 -10.891 1.00 82.12 115 GLN A N 1
ATOM 919 C CA . GLN A 1 115 ? 7.085 -5.673 -10.279 1.00 82.12 115 GLN A CA 1
ATOM 920 C C . GLN A 1 115 ? 5.934 -6.298 -9.484 1.00 82.12 115 GLN A C 1
ATOM 922 O O . GLN A 1 115 ? 5.665 -5.873 -8.366 1.00 82.12 115 GLN A O 1
ATOM 927 N N . LEU A 1 116 ? 5.309 -7.359 -10.005 1.00 85.44 116 LEU A N 1
ATOM 928 C CA . LEU A 1 116 ? 4.273 -8.100 -9.284 1.00 85.44 116 LEU A CA 1
ATOM 929 C C . LEU A 1 116 ? 4.806 -8.673 -7.968 1.00 85.44 116 LEU A C 1
ATOM 931 O O . LEU A 1 116 ? 4.165 -8.512 -6.937 1.00 85.44 116 LEU A O 1
ATOM 935 N N . LYS A 1 117 ? 5.992 -9.294 -7.972 1.00 87.56 117 LYS A N 1
ATOM 936 C CA . LYS A 1 117 ? 6.600 -9.825 -6.741 1.00 87.56 117 LYS A CA 1
ATOM 937 C C . LYS A 1 117 ? 6.854 -8.729 -5.706 1.00 87.56 117 LYS A C 1
ATOM 939 O O . LYS A 1 117 ? 6.507 -8.913 -4.545 1.00 87.56 117 LYS A O 1
ATOM 944 N N . VAL A 1 118 ? 7.414 -7.595 -6.129 1.00 87.00 118 VAL A N 1
ATOM 945 C CA . VAL A 1 118 ? 7.681 -6.444 -5.250 1.00 87.00 118 VAL A CA 1
ATOM 946 C C . VAL A 1 118 ? 6.387 -5.927 -4.621 1.00 87.00 118 VAL A C 1
ATOM 948 O O . VAL A 1 118 ? 6.287 -5.832 -3.398 1.00 87.00 118 VAL A O 1
ATOM 951 N N . GLU A 1 119 ? 5.377 -5.637 -5.440 1.00 87.00 119 GLU A N 1
ATOM 952 C CA . GLU A 1 119 ? 4.133 -5.021 -4.975 1.00 87.00 119 GLU A CA 1
ATOM 953 C C . GLU A 1 119 ? 3.272 -5.975 -4.140 1.00 87.00 119 GLU A C 1
ATOM 955 O O . GLU A 1 119 ? 2.717 -5.560 -3.121 1.00 87.00 119 GLU A O 1
ATOM 960 N N . ILE A 1 120 ? 3.212 -7.263 -4.499 1.00 87.38 120 ILE A N 1
ATOM 961 C CA . ILE A 1 120 ? 2.515 -8.283 -3.704 1.00 87.38 120 ILE A CA 1
ATOM 962 C C . ILE A 1 120 ? 3.187 -8.444 -2.339 1.00 87.38 120 ILE A C 1
ATOM 964 O O . ILE A 1 120 ? 2.493 -8.394 -1.321 1.00 87.38 120 ILE A O 1
ATOM 968 N N . SER A 1 121 ? 4.516 -8.598 -2.282 1.00 88.62 121 SER A N 1
ATOM 969 C CA . SER A 1 121 ? 5.238 -8.734 -1.009 1.00 88.62 121 SER A CA 1
ATOM 970 C C . SER A 1 121 ? 5.052 -7.504 -0.123 1.00 88.62 121 SER A C 1
ATOM 972 O O . SER A 1 121 ? 4.740 -7.637 1.062 1.00 88.62 121 SER A O 1
ATOM 974 N N . TYR A 1 122 ? 5.178 -6.310 -0.703 1.00 88.12 122 TYR A N 1
ATOM 975 C CA . TYR A 1 122 ? 4.982 -5.058 0.014 1.00 88.12 122 TYR A CA 1
ATOM 976 C C . TYR A 1 122 ? 3.558 -4.926 0.571 1.00 88.12 122 TYR A C 1
ATOM 978 O O . TYR A 1 122 ? 3.394 -4.725 1.776 1.00 88.12 122 TYR A O 1
ATOM 986 N N . LYS A 1 123 ? 2.522 -5.082 -0.265 1.00 86.50 123 LYS A N 1
ATOM 987 C CA . LYS A 1 123 ? 1.125 -4.906 0.164 1.00 86.50 123 LYS A CA 1
ATOM 988 C C . LYS A 1 123 ? 0.671 -5.962 1.156 1.00 86.50 123 LYS A C 1
ATOM 990 O O . LYS A 1 123 ? 0.004 -5.621 2.134 1.00 86.50 123 LYS A O 1
ATOM 995 N N . THR A 1 124 ? 1.081 -7.210 0.956 1.00 86.94 124 THR A N 1
ATOM 996 C CA . THR A 1 124 ? 0.753 -8.296 1.884 1.00 86.94 124 THR A CA 1
ATOM 997 C C . THR A 1 124 ? 1.366 -8.038 3.254 1.00 86.94 124 THR A C 1
ATOM 999 O O . THR A 1 124 ? 0.668 -8.124 4.266 1.00 86.94 124 THR A O 1
ATOM 1002 N N . CYS A 1 125 ? 2.641 -7.640 3.307 1.00 87.88 125 CYS A N 1
ATOM 1003 C CA . CYS A 1 125 ? 3.297 -7.334 4.574 1.00 87.88 125 CYS A CA 1
ATOM 1004 C C . CYS A 1 125 ? 2.688 -6.097 5.251 1.00 87.88 125 CYS A C 1
ATOM 1006 O O . CYS A 1 125 ? 2.368 -6.150 6.436 1.00 87.88 125 CYS A O 1
ATOM 1008 N N . GLN A 1 126 ? 2.435 -5.021 4.494 1.00 88.31 126 GLN A N 1
ATOM 1009 C CA . GLN A 1 126 ? 1.819 -3.792 5.004 1.00 88.31 126 GLN A CA 1
ATOM 1010 C C . GLN A 1 126 ? 0.480 -4.077 5.695 1.00 88.31 126 GLN A C 1
ATOM 1012 O O . GLN A 1 126 ? 0.262 -3.664 6.838 1.00 88.31 126 GLN A O 1
ATOM 1017 N N . LYS A 1 127 ? -0.425 -4.792 5.016 1.00 85.19 127 LYS A N 1
ATOM 1018 C CA . LYS A 1 127 ? -1.753 -5.080 5.566 1.00 85.19 127 LYS A CA 1
ATOM 1019 C C . LYS A 1 127 ? -1.718 -6.087 6.703 1.00 85.19 127 LYS A C 1
ATOM 1021 O O . LYS A 1 127 ? -2.469 -5.924 7.662 1.00 85.19 127 LYS A O 1
ATOM 1026 N N . SER A 1 128 ? -0.841 -7.086 6.625 1.00 85.81 128 SER A N 1
ATOM 1027 C CA . SER A 1 128 ? -0.670 -8.064 7.704 1.00 85.81 128 SER A CA 1
ATOM 1028 C C . SER A 1 128 ? -0.156 -7.388 8.971 1.00 85.81 128 SER A C 1
ATOM 1030 O O . SER A 1 128 ? -0.700 -7.621 10.045 1.00 85.81 128 SER A O 1
ATOM 1032 N N . LEU A 1 129 ? 0.814 -6.477 8.850 1.00 87.38 129 LEU A N 1
ATOM 1033 C CA . LEU A 1 129 ? 1.337 -5.708 9.979 1.00 87.38 129 LEU A CA 1
ATOM 1034 C C . LEU A 1 129 ? 0.270 -4.780 10.585 1.00 87.38 129 LEU A C 1
ATOM 1036 O O . LEU A 1 129 ? 0.147 -4.690 11.806 1.00 87.38 129 LEU A O 1
ATOM 1040 N N . ASN A 1 130 ? -0.559 -4.140 9.755 1.00 84.81 130 ASN A N 1
ATOM 1041 C CA . ASN A 1 130 ? -1.679 -3.325 10.239 1.00 84.81 130 ASN A CA 1
ATOM 1042 C C . ASN A 1 130 ? -2.758 -4.174 10.949 1.00 84.81 130 ASN A C 1
ATOM 1044 O O . ASN A 1 130 ? -3.305 -3.770 11.974 1.00 84.81 130 ASN A O 1
ATOM 1048 N N . ALA A 1 131 ? -3.051 -5.376 10.442 1.00 82.00 131 ALA A N 1
ATOM 1049 C CA . ALA A 1 131 ? -3.989 -6.301 11.078 1.00 82.00 131 ALA A CA 1
ATOM 1050 C C . ALA A 1 131 ? -3.445 -6.846 12.410 1.00 82.00 131 ALA A C 1
ATOM 1052 O O . ALA A 1 131 ? -4.157 -6.829 13.413 1.00 82.00 131 ALA A O 1
ATOM 1053 N N . LEU A 1 132 ? -2.178 -7.269 12.441 1.00 84.00 132 LEU A N 1
ATOM 1054 C CA . LEU A 1 132 ? -1.507 -7.748 13.651 1.00 84.00 132 LEU A CA 1
ATOM 1055 C C . LEU A 1 132 ? -1.405 -6.652 14.710 1.00 84.00 132 LEU A C 1
ATOM 1057 O O .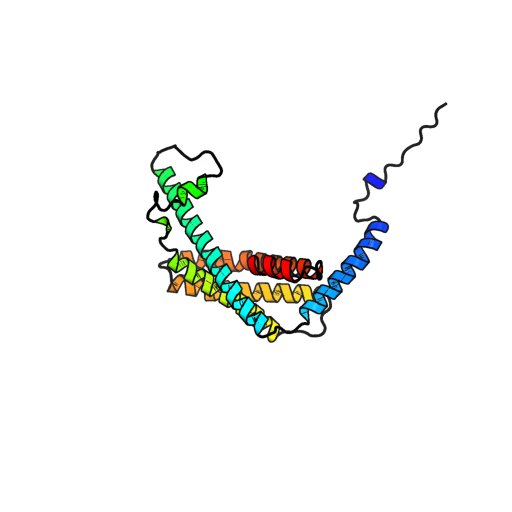 LEU A 1 132 ? -1.747 -6.891 15.863 1.00 84.00 132 LEU A O 1
ATOM 1061 N N . SER A 1 133 ? -1.020 -5.432 14.329 1.00 82.94 133 SER A N 1
ATOM 1062 C CA . SER A 1 133 ? -0.975 -4.305 15.267 1.00 82.94 133 SER A CA 1
ATOM 1063 C C . SER A 1 133 ? -2.357 -3.952 15.815 1.00 82.94 133 SER A C 1
ATOM 1065 O O . SER A 1 133 ? -2.460 -3.621 16.991 1.00 82.94 133 SER A O 1
ATOM 1067 N N . LYS A 1 134 ? -3.435 -4.093 15.027 1.00 78.88 134 LYS A N 1
ATOM 1068 C CA . LYS A 1 134 ? -4.807 -3.968 15.545 1.00 78.88 134 LYS A CA 1
ATOM 1069 C C . LYS A 1 134 ? -5.151 -5.051 16.573 1.00 78.88 134 LYS A C 1
ATOM 1071 O O . LYS A 1 134 ? -5.895 -4.761 17.498 1.00 78.88 134 LYS A O 1
ATOM 1076 N N . ILE A 1 135 ? -4.654 -6.277 16.411 1.00 79.25 135 ILE A N 1
ATOM 1077 C CA . ILE A 1 135 ? -4.900 -7.375 17.361 1.00 79.25 135 ILE A CA 1
ATOM 1078 C C . ILE A 1 135 ? -4.093 -7.170 18.646 1.00 79.25 135 ILE A C 1
ATOM 1080 O O . ILE A 1 135 ? -4.633 -7.325 19.736 1.00 79.25 135 ILE A O 1
ATOM 1084 N N . MET A 1 136 ? -2.814 -6.811 18.520 1.00 79.50 136 MET A N 1
ATOM 1085 C CA . MET A 1 136 ? -1.909 -6.659 19.661 1.00 79.50 136 MET A CA 1
ATOM 1086 C C . MET A 1 136 ? -2.160 -5.377 20.456 1.00 79.50 136 MET A C 1
ATOM 1088 O O . MET A 1 136 ? -1.989 -5.365 21.670 1.00 79.50 136 MET A O 1
ATOM 1092 N N . ILE A 1 137 ? -2.555 -4.299 19.779 1.00 76.06 137 ILE A N 1
ATOM 1093 C CA . ILE A 1 137 ? -2.755 -2.980 20.374 1.00 76.06 137 ILE A CA 1
ATOM 1094 C C . ILE A 1 137 ? -4.201 -2.561 20.081 1.00 76.06 137 ILE A C 1
ATOM 1096 O O . ILE A 1 137 ? -4.482 -1.832 19.127 1.00 76.06 137 ILE A O 1
ATOM 1100 N N . ASN A 1 138 ? -5.129 -3.082 20.891 1.00 70.50 138 ASN A N 1
ATOM 1101 C CA . ASN A 1 138 ? -6.561 -2.778 20.820 1.00 70.50 138 ASN A CA 1
ATOM 1102 C C . ASN A 1 138 ? -7.038 -2.082 22.107 1.00 70.50 138 ASN A C 1
ATOM 1104 O O . ASN A 1 138 ? -7.575 -2.742 23.001 1.00 70.50 138 ASN A O 1
ATOM 1108 N N . PRO A 1 139 ? -6.823 -0.766 22.247 1.00 68.25 139 PRO A N 1
ATOM 1109 C CA . PRO A 1 139 ? -7.268 -0.038 23.430 1.00 68.25 139 PRO A CA 1
ATOM 1110 C C . PRO A 1 139 ? -8.804 -0.062 23.532 1.00 68.25 139 PRO A C 1
ATOM 1112 O O . PRO A 1 139 ? -9.516 0.365 22.624 1.00 68.25 139 PRO A O 1
ATOM 1115 N N . SER A 1 140 ? -9.326 -0.583 24.645 1.00 63.66 140 SER A N 1
ATOM 1116 C CA . SER A 1 140 ? -10.756 -0.884 24.826 1.00 63.66 140 SER A CA 1
ATOM 1117 C C . SER A 1 140 ? -11.629 0.335 25.166 1.00 63.66 140 SER A C 1
ATOM 1119 O O . SER A 1 140 ? -12.846 0.283 24.978 1.00 63.66 140 SER A O 1
ATOM 1121 N N . ASN A 1 141 ? -11.027 1.464 25.558 1.00 67.06 141 ASN A N 1
ATOM 1122 C CA . ASN A 1 141 ? -11.724 2.654 26.062 1.00 67.06 141 ASN A CA 1
ATOM 1123 C C . ASN A 1 141 ? -11.195 3.958 25.446 1.00 67.06 141 ASN A C 1
ATOM 1125 O O . ASN A 1 141 ? -10.764 4.852 26.162 1.00 67.06 141 ASN A O 1
ATOM 1129 N N . LEU A 1 142 ? -11.195 4.059 24.116 1.00 72.00 142 LEU A N 1
ATOM 1130 C CA . LEU A 1 142 ? -10.840 5.309 23.444 1.00 72.00 142 LEU A CA 1
ATOM 1131 C C . LEU A 1 142 ? -12.069 6.167 23.149 1.00 72.00 142 LEU A C 1
ATOM 1133 O O . LEU A 1 142 ? -13.078 5.670 22.638 1.00 72.00 142 LEU A O 1
ATOM 1137 N N . GLU A 1 143 ? -11.928 7.470 23.375 1.00 79.25 143 GLU A N 1
ATOM 1138 C CA . GLU A 1 143 ? -12.814 8.479 22.797 1.00 79.25 143 GLU A CA 1
ATOM 1139 C C . GLU A 1 143 ? -12.652 8.530 21.268 1.00 79.25 143 GLU A C 1
ATOM 1141 O O . GLU A 1 143 ? -11.703 7.985 20.688 1.00 79.25 143 GLU A O 1
ATOM 1146 N N . PHE A 1 144 ? -13.574 9.201 20.579 1.00 73.12 144 PHE A N 1
ATOM 1147 C CA . PHE A 1 144 ? -13.564 9.294 19.117 1.00 73.12 144 PHE A CA 1
ATOM 1148 C C . PHE A 1 144 ? -12.254 9.874 18.559 1.00 73.12 144 PHE A C 1
ATOM 1150 O O . PHE A 1 144 ? -11.632 9.267 17.685 1.00 73.12 144 PHE A O 1
ATOM 1157 N N . HIS A 1 145 ? -11.789 11.004 19.100 1.00 77.88 145 HIS A N 1
ATOM 1158 C CA . HIS A 1 145 ? -10.563 11.677 18.650 1.00 77.88 145 HIS A CA 1
ATOM 1159 C C . HIS A 1 145 ? -9.319 10.807 18.863 1.00 77.88 145 HIS A C 1
ATOM 1161 O O . HIS A 1 145 ? -8.448 10.722 17.998 1.00 77.88 145 HIS A O 1
ATOM 1167 N N . GLN A 1 146 ? -9.276 10.090 19.986 1.00 79.19 146 GLN A N 1
ATOM 1168 C CA . GLN A 1 146 ? -8.199 9.159 20.303 1.00 79.19 146 GLN A CA 1
ATOM 1169 C C . GLN A 1 146 ? -8.229 7.940 19.370 1.00 79.19 146 GLN A C 1
ATOM 1171 O O . GLN A 1 146 ? -7.187 7.509 18.882 1.00 79.19 146 GLN A O 1
ATOM 1176 N N . SER A 1 147 ? -9.419 7.423 19.046 1.00 75.75 147 SER A N 1
ATOM 1177 C CA . SER A 1 147 ? -9.603 6.320 18.090 1.00 75.75 147 SER A CA 1
ATOM 1178 C C . SER A 1 147 ? -9.191 6.709 16.665 1.00 75.75 147 SER A C 1
ATOM 1180 O O . SER A 1 147 ? -8.649 5.889 15.920 1.00 75.75 147 SER A O 1
ATOM 1182 N N . LEU A 1 148 ? -9.441 7.958 16.262 1.00 78.12 148 LEU A N 1
ATOM 1183 C CA . LEU A 1 148 ? -8.967 8.518 14.993 1.00 78.12 148 LEU A CA 1
ATOM 1184 C C . LEU A 1 148 ? -7.440 8.640 14.972 1.00 78.12 148 LEU A C 1
ATOM 1186 O O . LEU A 1 148 ? -6.798 8.110 14.063 1.00 78.12 148 LEU A O 1
ATOM 1190 N N . GLY A 1 149 ? -6.863 9.285 15.990 1.00 81.38 149 GLY A N 1
ATOM 1191 C CA . GLY A 1 149 ? -5.417 9.477 16.110 1.00 81.38 149 GLY A CA 1
ATOM 1192 C C . GLY A 1 149 ? -4.659 8.152 16.151 1.00 81.38 149 GLY A C 1
ATOM 1193 O O . GLY A 1 149 ? -3.674 7.973 15.438 1.00 81.38 149 GLY A O 1
ATOM 1194 N N . PHE A 1 150 ? -5.169 7.172 16.895 1.00 81.94 150 PHE A N 1
ATOM 1195 C CA . PHE A 1 150 ? -4.571 5.844 16.962 1.00 81.94 150 PHE A CA 1
ATOM 1196 C C . PHE A 1 150 ? -4.594 5.126 15.604 1.00 81.94 150 PHE A C 1
ATOM 1198 O O . PHE A 1 150 ? -3.588 4.550 15.187 1.00 81.94 150 PHE A O 1
ATOM 1205 N N . ASN A 1 151 ? -5.708 5.195 14.866 1.00 78.06 151 ASN A N 1
ATOM 1206 C CA . ASN A 1 151 ? -5.807 4.579 13.540 1.00 78.06 151 ASN A CA 1
ATOM 1207 C C . ASN A 1 151 ? -4.857 5.233 12.519 1.00 78.06 151 ASN A C 1
ATOM 1209 O O . ASN A 1 151 ? -4.234 4.528 11.717 1.00 78.06 151 ASN A O 1
ATOM 1213 N N . LEU A 1 152 ? -4.716 6.563 12.582 1.00 82.81 152 LEU A N 1
ATOM 1214 C CA . LEU A 1 152 ? -3.737 7.323 11.804 1.00 82.81 152 LEU A CA 1
ATOM 1215 C C . LEU A 1 152 ? -2.318 6.851 12.091 1.00 82.81 152 LEU A C 1
ATOM 1217 O O . LEU A 1 152 ? -1.631 6.399 11.180 1.00 82.81 152 LEU A O 1
ATOM 1221 N N . VAL A 1 153 ? -1.898 6.925 13.355 1.00 85.56 153 VAL A N 1
ATOM 1222 C CA . VAL A 1 153 ? -0.529 6.604 13.768 1.00 85.56 153 VAL A CA 1
ATOM 1223 C C . VAL A 1 153 ? -0.200 5.154 13.441 1.00 85.56 153 VAL A C 1
ATOM 1225 O O . VAL A 1 153 ? 0.860 4.881 12.879 1.00 85.56 153 VAL A O 1
ATOM 1228 N N . ARG A 1 154 ? -1.120 4.218 13.702 1.00 85.44 154 ARG A N 1
ATOM 1229 C CA . ARG A 1 154 ? -0.934 2.805 13.355 1.00 85.44 154 ARG A CA 1
ATOM 1230 C C . ARG A 1 154 ? -0.735 2.614 11.854 1.00 85.44 154 ARG A C 1
ATOM 1232 O O . ARG A 1 154 ? 0.235 1.975 11.451 1.00 85.44 154 ARG A O 1
ATOM 1239 N N . THR A 1 155 ? -1.621 3.174 11.029 1.00 82.69 155 THR A N 1
ATOM 1240 C CA . THR A 1 155 ? -1.542 3.020 9.567 1.00 82.69 155 THR A CA 1
ATOM 1241 C C . THR A 1 155 ? -0.274 3.670 9.015 1.00 82.69 155 THR A C 1
ATOM 1243 O O . THR A 1 155 ? 0.429 3.056 8.209 1.00 82.69 155 THR A O 1
ATOM 1246 N N . PHE A 1 156 ? 0.053 4.871 9.497 1.00 85.06 156 PHE A N 1
ATOM 1247 C CA . PHE A 1 156 ? 1.264 5.600 9.143 1.00 85.06 156 PHE A CA 1
ATOM 1248 C C . PHE A 1 156 ? 2.508 4.774 9.457 1.00 85.06 156 PHE A C 1
ATOM 1250 O O . PHE A 1 156 ? 3.340 4.555 8.583 1.00 85.06 156 PHE A O 1
ATOM 1257 N N . THR A 1 157 ? 2.593 4.249 10.679 1.00 86.62 157 THR A N 1
ATOM 1258 C CA . THR A 1 157 ? 3.752 3.491 11.165 1.00 86.62 157 THR A CA 1
ATOM 1259 C C . THR A 1 157 ? 3.904 2.171 10.418 1.00 86.62 157 THR A C 1
ATOM 1261 O O . THR A 1 157 ? 4.999 1.840 9.969 1.00 86.62 157 THR A O 1
ATOM 1264 N N . CYS A 1 158 ? 2.809 1.433 10.205 1.00 86.44 158 CYS A N 1
ATOM 1265 C CA . CYS A 1 158 ? 2.843 0.179 9.453 1.00 86.44 158 CYS A CA 1
ATOM 1266 C C . CYS A 1 158 ? 3.285 0.398 8.000 1.00 86.44 158 CYS A C 1
ATOM 1268 O O . CYS A 1 158 ? 4.070 -0.390 7.464 1.00 86.44 158 CYS A O 1
ATOM 1270 N N . ASN A 1 159 ? 2.813 1.472 7.356 1.00 87.12 159 ASN A N 1
ATOM 1271 C CA . ASN A 1 159 ? 3.252 1.814 6.008 1.00 87.12 159 ASN A CA 1
ATOM 1272 C C . ASN A 1 159 ? 4.710 2.278 5.980 1.00 87.12 159 ASN A C 1
ATOM 1274 O O . ASN A 1 159 ? 5.458 1.836 5.117 1.00 87.12 159 ASN A O 1
ATOM 1278 N N . LEU A 1 160 ? 5.120 3.122 6.927 1.00 87.31 160 LEU A N 1
ATOM 1279 C CA . LEU A 1 160 ? 6.481 3.637 7.015 1.00 87.31 160 LEU A CA 1
ATOM 1280 C C . LEU A 1 160 ? 7.487 2.497 7.188 1.00 87.31 160 LEU A C 1
ATOM 1282 O O . LEU A 1 160 ? 8.440 2.418 6.419 1.00 87.31 160 LEU A O 1
ATOM 1286 N N . LEU A 1 161 ? 7.233 1.585 8.133 1.00 88.50 161 LEU A N 1
ATOM 1287 C CA . LEU A 1 161 ? 8.081 0.420 8.395 1.00 88.50 161 LEU A CA 1
ATOM 1288 C C . LEU A 1 161 ? 8.205 -0.475 7.164 1.00 88.50 161 LEU A C 1
ATOM 1290 O O . LEU A 1 161 ? 9.306 -0.847 6.770 1.00 88.50 161 LEU A O 1
ATOM 1294 N N . THR A 1 162 ? 7.089 -0.816 6.522 1.00 88.19 162 THR A N 1
ATOM 1295 C CA . THR A 1 162 ? 7.126 -1.693 5.340 1.00 88.19 162 THR A CA 1
ATOM 1296 C C . THR A 1 162 ? 7.706 -0.998 4.110 1.00 88.19 162 THR A C 1
ATOM 1298 O O . THR A 1 162 ? 8.368 -1.646 3.297 1.00 88.19 162 THR A O 1
ATOM 1301 N N . ALA A 1 163 ? 7.529 0.318 3.982 1.00 85.94 163 ALA A N 1
ATOM 1302 C CA . ALA A 1 163 ? 8.123 1.110 2.912 1.00 85.94 163 ALA A CA 1
ATOM 1303 C C . ALA A 1 163 ? 9.632 1.284 3.090 1.00 85.94 163 ALA A C 1
ATOM 1305 O O . ALA A 1 163 ? 10.326 1.328 2.083 1.00 85.94 163 ALA A O 1
ATOM 1306 N N . SER A 1 164 ? 10.144 1.353 4.322 1.00 86.25 164 SER A N 1
ATOM 1307 C CA . SER A 1 164 ? 11.577 1.503 4.604 1.00 86.25 164 SER A CA 1
ATOM 1308 C C . SER A 1 164 ? 12.347 0.182 4.661 1.00 86.25 164 SER A C 1
ATOM 1310 O O . SER A 1 164 ? 13.567 0.200 4.537 1.00 86.25 164 SER A O 1
ATOM 1312 N N . THR A 1 165 ? 11.665 -0.958 4.814 1.00 89.56 165 THR A N 1
ATOM 1313 C CA . THR A 1 165 ? 12.311 -2.278 4.957 1.00 89.56 165 THR A CA 1
ATOM 1314 C C . THR A 1 165 ? 11.942 -3.238 3.825 1.00 89.56 165 THR A C 1
ATOM 1316 O O . THR A 1 165 ? 12.771 -3.576 2.982 1.00 89.56 165 THR A O 1
ATOM 1319 N N . VAL A 1 166 ? 10.678 -3.656 3.757 1.00 89.31 166 VAL A N 1
ATOM 1320 C CA . VAL A 1 166 ? 10.194 -4.696 2.836 1.00 89.31 166 VAL A CA 1
ATOM 1321 C C . VAL A 1 166 ? 10.263 -4.237 1.384 1.00 89.31 166 VAL A C 1
ATOM 1323 O O . VAL A 1 166 ? 10.648 -5.003 0.500 1.00 89.31 166 VAL A O 1
ATOM 1326 N N . TYR A 1 167 ? 9.910 -2.982 1.115 1.00 86.75 167 TYR A N 1
ATOM 1327 C CA . TYR A 1 167 ? 9.945 -2.430 -0.236 1.00 86.75 167 TYR A CA 1
ATOM 1328 C C . TYR A 1 167 ? 11.370 -2.347 -0.826 1.00 86.75 167 TYR A C 1
ATOM 1330 O O . TYR A 1 167 ? 11.578 -2.908 -1.903 1.00 86.75 167 TYR A O 1
ATOM 1338 N N . PRO A 1 168 ? 12.380 -1.750 -0.160 1.00 87.88 168 PRO A N 1
ATOM 1339 C CA . PRO A 1 168 ? 13.748 -1.764 -0.678 1.00 87.88 168 PRO A CA 1
ATOM 1340 C C . PRO A 1 168 ? 14.340 -3.174 -0.761 1.00 87.88 168 PRO A C 1
ATOM 1342 O O . PRO A 1 168 ? 15.004 -3.482 -1.749 1.00 87.88 168 PRO A O 1
ATOM 1345 N N . LEU A 1 169 ? 14.054 -4.053 0.208 1.00 87.94 169 LEU A N 1
ATOM 1346 C CA . LEU A 1 169 ? 14.533 -5.439 0.181 1.00 87.94 169 LEU A CA 1
ATOM 1347 C C . LEU A 1 169 ? 13.960 -6.218 -1.010 1.00 87.94 169 LEU A C 1
ATOM 1349 O O . LEU A 1 169 ? 14.689 -6.905 -1.720 1.00 87.94 169 LEU A O 1
ATOM 1353 N N . SER A 1 170 ? 12.657 -6.088 -1.265 1.00 87.50 170 SER A N 1
ATOM 1354 C CA . SER A 1 170 ? 12.008 -6.746 -2.403 1.00 87.50 170 SER A CA 1
ATOM 1355 C C . SER A 1 170 ? 12.469 -6.173 -3.744 1.00 87.50 170 SER A C 1
ATOM 1357 O O . SER A 1 170 ? 12.666 -6.939 -4.688 1.00 87.50 170 SER A O 1
ATOM 1359 N N . LEU A 1 171 ? 12.710 -4.859 -3.838 1.00 86.38 171 LEU A N 1
ATOM 1360 C CA . LEU A 1 171 ? 13.342 -4.259 -5.014 1.00 86.38 171 LEU A CA 1
ATOM 1361 C C . LEU A 1 171 ? 14.735 -4.852 -5.242 1.00 86.38 171 LEU A C 1
ATOM 1363 O O . LEU A 1 171 ? 15.018 -5.284 -6.355 1.00 86.38 171 LEU A O 1
ATOM 1367 N N . TYR A 1 172 ? 15.566 -4.934 -4.205 1.00 87.69 172 TYR A N 1
ATOM 1368 C CA . TYR A 1 172 ? 16.901 -5.520 -4.305 1.00 87.69 172 TYR A CA 1
ATOM 1369 C C . TYR A 1 172 ? 16.867 -6.996 -4.736 1.00 87.69 172 TYR A C 1
ATOM 1371 O O . TYR A 1 172 ? 17.617 -7.400 -5.617 1.00 87.69 172 TYR A O 1
ATOM 1379 N N . MET A 1 173 ? 15.959 -7.800 -4.171 1.00 86.94 173 MET A N 1
ATOM 1380 C CA . MET A 1 173 ? 15.878 -9.237 -4.467 1.00 86.94 173 MET A CA 1
ATOM 1381 C C . MET A 1 173 ? 15.263 -9.566 -5.831 1.00 86.94 173 MET A C 1
ATOM 1383 O O . MET A 1 173 ? 15.626 -10.567 -6.447 1.00 86.94 173 MET A O 1
ATOM 1387 N N . TYR A 1 174 ? 14.282 -8.787 -6.292 1.00 87.56 174 TYR A N 1
ATOM 1388 C CA . TYR A 1 174 ? 13.488 -9.144 -7.472 1.00 87.56 174 TYR A CA 1
ATOM 1389 C C . TYR A 1 174 ? 13.790 -8.298 -8.705 1.00 87.56 174 TYR A C 1
ATOM 1391 O O . TYR A 1 174 ? 13.291 -8.613 -9.788 1.00 87.56 174 TYR A O 1
ATOM 1399 N N . THR A 1 175 ? 14.580 -7.231 -8.579 1.00 82.50 175 THR A N 1
ATOM 1400 C CA . THR A 1 175 ? 14.904 -6.332 -9.690 1.00 82.50 175 THR A CA 1
ATOM 1401 C C . THR A 1 175 ? 16.394 -6.003 -9.726 1.00 82.50 175 THR A C 1
ATOM 1403 O O . THR A 1 175 ? 17.031 -5.892 -8.690 1.00 82.50 175 THR A O 1
ATOM 1406 N N . ASN A 1 176 ? 16.936 -5.743 -10.917 1.00 80.56 176 ASN A N 1
ATOM 1407 C CA . ASN A 1 176 ? 18.329 -5.307 -11.095 1.00 80.56 176 ASN A CA 1
ATOM 1408 C C . ASN A 1 176 ? 18.476 -3.782 -10.916 1.00 80.56 176 ASN A C 1
ATOM 1410 O O . ASN A 1 176 ? 19.126 -3.115 -11.717 1.00 80.56 176 ASN A O 1
ATOM 1414 N N . THR A 1 177 ? 17.774 -3.211 -9.939 1.00 82.88 177 THR A N 1
ATOM 1415 C CA . THR A 1 177 ? 17.735 -1.760 -9.715 1.00 82.88 177 THR A CA 1
ATOM 1416 C C . THR A 1 177 ? 18.971 -1.327 -8.919 1.00 82.88 177 THR A C 1
ATOM 1418 O O . THR A 1 177 ? 19.368 -2.027 -7.990 1.00 82.88 177 THR A O 1
ATOM 1421 N N . SER A 1 178 ? 19.578 -0.181 -9.247 1.00 85.75 178 SER A N 1
ATOM 1422 C CA . SER A 1 178 ? 20.733 0.331 -8.493 1.00 85.75 178 SER A CA 1
ATOM 1423 C C . SER A 1 178 ? 20.340 0.753 -7.072 1.00 85.75 178 SER A C 1
ATOM 1425 O O . SER A 1 178 ? 19.192 1.126 -6.816 1.00 85.75 178 SER A O 1
ATOM 1427 N N . ALA A 1 179 ? 21.300 0.736 -6.143 1.00 83.00 179 ALA A N 1
ATOM 1428 C CA . ALA A 1 179 ? 21.070 1.139 -4.753 1.00 83.00 179 ALA A CA 1
ATOM 1429 C C . ALA A 1 179 ? 20.535 2.581 -4.637 1.00 83.00 179 ALA A C 1
ATOM 1431 O O . ALA A 1 179 ? 19.625 2.844 -3.852 1.00 83.00 179 ALA A O 1
ATOM 1432 N N . GLU A 1 180 ? 21.030 3.498 -5.474 1.00 84.81 180 GLU A N 1
ATOM 1433 C CA . GLU A 1 180 ? 20.563 4.887 -5.531 1.00 84.81 180 GLU A CA 1
ATOM 1434 C C . GLU A 1 180 ? 19.090 4.985 -5.962 1.00 84.81 180 GLU A C 1
ATOM 1436 O O . GLU A 1 180 ? 18.281 5.669 -5.325 1.00 84.81 180 GLU A O 1
ATOM 1441 N N . GLU A 1 181 ? 18.697 4.250 -7.008 1.00 83.50 181 GLU A N 1
ATOM 1442 C CA . GLU A 1 181 ? 17.312 4.240 -7.480 1.00 83.50 181 GLU A CA 1
ATOM 1443 C C . GLU A 1 181 ? 16.378 3.565 -6.457 1.00 83.50 181 GLU A C 1
ATOM 1445 O O . GLU A 1 181 ? 15.245 4.021 -6.264 1.00 83.50 181 GLU A O 1
ATOM 1450 N N . ILE A 1 182 ? 16.851 2.536 -5.741 1.00 85.69 182 ILE A N 1
ATOM 1451 C CA . ILE A 1 182 ? 16.129 1.926 -4.614 1.00 85.69 182 ILE A CA 1
ATOM 1452 C C . ILE A 1 182 ? 15.917 2.952 -3.496 1.00 85.69 182 ILE A C 1
ATOM 1454 O O . ILE A 1 182 ? 14.787 3.110 -3.025 1.00 85.69 182 ILE A O 1
ATOM 1458 N N . MET A 1 183 ? 16.955 3.693 -3.102 1.00 81.50 183 MET A N 1
ATOM 1459 C CA . MET A 1 183 ? 16.871 4.685 -2.028 1.00 81.50 183 MET A CA 1
ATOM 1460 C C . MET A 1 183 ? 15.898 5.815 -2.386 1.00 81.50 183 MET A C 1
ATOM 1462 O O . MET A 1 183 ? 15.009 6.149 -1.598 1.00 81.50 183 MET A O 1
ATOM 1466 N N . ARG A 1 184 ? 15.963 6.331 -3.620 1.00 85.12 184 ARG A N 1
ATOM 1467 C CA . ARG A 1 184 ? 15.042 7.365 -4.118 1.00 85.12 184 ARG A CA 1
ATOM 1468 C C . ARG A 1 184 ? 13.585 6.897 -4.129 1.00 85.12 184 ARG A C 1
ATOM 1470 O O . ARG A 1 184 ? 12.689 7.648 -3.735 1.00 85.12 184 ARG A O 1
ATOM 1477 N N . LYS A 1 185 ? 13.325 5.663 -4.576 1.00 81.69 185 LYS A N 1
ATOM 1478 C CA . LYS A 1 185 ? 11.971 5.077 -4.573 1.00 81.69 185 LYS A CA 1
ATOM 1479 C C . LYS A 1 185 ? 11.453 4.851 -3.156 1.00 81.69 185 LYS A C 1
ATOM 1481 O O . LYS A 1 185 ? 10.279 5.099 -2.898 1.00 81.69 185 LYS A O 1
ATOM 1486 N N . THR A 1 186 ? 12.328 4.421 -2.255 1.00 83.31 186 THR A N 1
ATOM 1487 C CA . THR A 1 186 ? 12.026 4.200 -0.836 1.00 83.31 186 THR A CA 1
ATOM 1488 C C . THR A 1 186 ? 11.616 5.504 -0.162 1.00 83.31 186 THR A C 1
ATOM 1490 O O . THR A 1 186 ? 10.527 5.574 0.394 1.00 83.31 186 THR A O 1
ATOM 1493 N N . LEU A 1 187 ? 12.405 6.573 -0.307 1.00 80.75 187 LEU A N 1
ATOM 1494 C CA . LEU A 1 187 ? 12.105 7.900 0.254 1.00 80.75 187 LEU A CA 1
ATOM 1495 C C . LEU A 1 187 ? 10.748 8.445 -0.213 1.00 80.75 187 LEU A C 1
ATOM 1497 O O . LEU A 1 187 ? 9.938 8.891 0.601 1.00 80.75 187 LEU A O 1
ATOM 1501 N N . ARG A 1 188 ? 10.459 8.345 -1.518 1.00 80.25 188 ARG A N 1
ATOM 1502 C CA . ARG A 1 188 ? 9.169 8.778 -2.088 1.00 80.25 188 ARG A CA 1
ATOM 1503 C C . ARG A 1 188 ? 7.979 8.002 -1.527 1.00 80.25 188 ARG A C 1
ATOM 1505 O O . ARG A 1 188 ? 6.894 8.562 -1.387 1.00 80.25 188 ARG A O 1
ATOM 1512 N N . ARG A 1 189 ? 8.167 6.719 -1.222 1.00 78.38 189 ARG A N 1
ATOM 1513 C CA . ARG A 1 189 ? 7.101 5.834 -0.740 1.00 78.38 189 ARG A CA 1
ATOM 1514 C C . ARG A 1 189 ? 6.927 5.890 0.779 1.00 78.38 189 ARG A C 1
ATOM 1516 O O . ARG A 1 189 ? 5.803 5.792 1.259 1.00 78.38 189 ARG A O 1
ATOM 1523 N N . ALA A 1 190 ? 8.016 6.090 1.516 1.00 76.50 190 ALA A N 1
ATOM 1524 C CA . ALA A 1 190 ? 8.044 6.146 2.972 1.00 76.50 190 ALA A CA 1
ATOM 1525 C C . ALA A 1 190 ? 7.429 7.438 3.528 1.00 76.50 190 ALA A C 1
ATOM 1527 O O . ALA A 1 190 ? 6.664 7.369 4.484 1.00 76.50 190 ALA A O 1
ATOM 1528 N N . GLY A 1 191 ? 7.709 8.600 2.930 1.00 77.06 191 GLY A N 1
ATOM 1529 C CA . GLY A 1 191 ? 7.158 9.877 3.399 1.00 77.06 191 GLY A CA 1
ATOM 1530 C C . GLY A 1 191 ? 5.722 10.108 2.904 1.00 77.06 191 GLY A C 1
ATOM 1531 O O . GLY A 1 191 ? 4.769 9.742 3.598 1.00 77.06 191 GLY A O 1
ATOM 1532 N N . PRO A 1 192 ? 5.540 10.665 1.690 1.00 79.31 192 PRO A N 1
ATOM 1533 C CA . PRO A 1 192 ? 4.216 10.951 1.131 1.00 79.31 192 PRO A CA 1
ATOM 1534 C C . PRO A 1 192 ? 3.289 9.731 1.111 1.00 79.31 192 PRO A C 1
ATOM 1536 O O . PRO A 1 192 ? 2.117 9.838 1.464 1.00 79.31 192 PRO A O 1
ATOM 1539 N N . GLY A 1 193 ? 3.811 8.551 0.760 1.00 72.56 193 GLY A N 1
ATOM 1540 C CA . GLY A 1 193 ? 3.011 7.325 0.707 1.00 72.56 193 GLY A CA 1
ATOM 1541 C C . GLY A 1 193 ? 2.408 6.921 2.057 1.00 72.56 193 GLY A C 1
ATOM 1542 O O . GLY A 1 193 ? 1.269 6.457 2.091 1.00 72.56 193 GLY A O 1
ATOM 1543 N N . SER A 1 194 ? 3.105 7.154 3.175 1.00 73.19 194 SER A N 1
ATOM 1544 C CA . SER A 1 194 ? 2.571 6.863 4.519 1.00 73.19 194 SER A CA 1
ATOM 1545 C C . SER A 1 194 ? 1.483 7.840 4.926 1.00 73.19 194 SER A C 1
ATOM 1547 O O . SER A 1 194 ? 0.483 7.435 5.522 1.00 73.19 194 SER A O 1
ATOM 1549 N N . PHE A 1 195 ? 1.626 9.108 4.546 1.00 75.69 195 PHE A N 1
ATOM 1550 C CA . PHE A 1 195 ? 0.597 10.115 4.772 1.00 75.69 195 PHE A CA 1
ATOM 1551 C C . PHE A 1 195 ? -0.680 9.796 3.978 1.00 75.69 195 PHE A C 1
ATOM 1553 O O . PHE A 1 195 ? -1.755 9.665 4.565 1.00 75.69 195 PHE A O 1
ATOM 1560 N N . PHE A 1 196 ? -0.557 9.535 2.670 1.00 76.38 196 PHE A N 1
ATOM 1561 C CA . PHE A 1 196 ? -1.690 9.142 1.823 1.00 76.38 196 PHE A CA 1
ATOM 1562 C C . PHE A 1 196 ? -2.360 7.849 2.293 1.00 76.38 196 PHE A C 1
ATOM 1564 O O . PHE A 1 196 ? -3.589 7.774 2.326 1.00 76.38 196 PHE A O 1
ATOM 1571 N N . SER A 1 197 ? -1.579 6.844 2.703 1.00 72.31 197 SER A N 1
ATOM 1572 C CA . SER A 1 197 ? -2.123 5.592 3.247 1.00 72.31 197 SER A CA 1
ATOM 1573 C C . SER A 1 197 ? -2.937 5.821 4.523 1.00 72.31 197 SER A C 1
ATOM 1575 O O . SER A 1 197 ? -3.919 5.122 4.763 1.00 72.31 197 SER A O 1
ATOM 1577 N N . SER A 1 198 ? -2.536 6.783 5.351 1.00 72.56 198 SER A N 1
ATOM 1578 C CA . SER A 1 198 ? -3.217 7.088 6.611 1.00 72.56 198 SER A CA 1
ATOM 1579 C C . SER A 1 198 ? -4.514 7.857 6.372 1.00 72.56 198 SER A C 1
ATOM 1581 O O . SER A 1 198 ? -5.543 7.510 6.948 1.00 72.56 198 SER A O 1
ATOM 1583 N N . LEU A 1 199 ? -4.494 8.837 5.463 1.00 76.62 199 LEU A N 1
ATOM 1584 C CA . LEU A 1 199 ? -5.686 9.588 5.063 1.00 76.62 199 LEU A CA 1
ATOM 1585 C C . LEU A 1 199 ? -6.730 8.707 4.375 1.00 76.62 199 LEU A C 1
ATOM 1587 O O . LEU A 1 199 ? -7.912 8.791 4.698 1.00 76.62 199 LEU A O 1
ATOM 1591 N N . THR A 1 200 ? -6.304 7.828 3.465 1.00 73.19 200 THR A N 1
ATOM 1592 C CA . THR A 1 200 ? -7.213 6.863 2.828 1.00 73.19 200 THR A CA 1
ATOM 1593 C C . THR A 1 200 ? -7.819 5.924 3.864 1.00 73.19 200 THR A C 1
ATOM 1595 O O . THR A 1 200 ? -9.035 5.779 3.901 1.00 73.19 200 THR A O 1
ATOM 1598 N N . SER A 1 201 ? -7.019 5.357 4.772 1.00 70.81 201 SER A N 1
ATOM 1599 C CA . SER A 1 201 ? -7.521 4.509 5.867 1.00 70.81 201 SER A CA 1
ATOM 1600 C C . SER A 1 201 ? -8.551 5.224 6.752 1.00 70.81 201 SER A C 1
ATOM 1602 O O . SER A 1 201 ? -9.596 4.648 7.077 1.00 70.81 201 SER A O 1
ATOM 1604 N N . LEU A 1 202 ? -8.306 6.493 7.096 1.00 73.94 202 LEU A N 1
ATOM 1605 C CA . LEU A 1 202 ? -9.272 7.316 7.820 1.00 73.94 202 LEU A CA 1
ATOM 1606 C C . LEU A 1 202 ? -10.559 7.538 7.029 1.00 73.94 202 LEU A C 1
ATOM 1608 O O . LEU A 1 202 ? -11.634 7.231 7.541 1.00 73.94 202 LEU A O 1
ATOM 1612 N N . GLY A 1 203 ? -10.457 8.036 5.795 1.00 70.44 203 GLY A N 1
ATOM 1613 C CA . GLY A 1 203 ? -11.616 8.322 4.950 1.00 70.44 203 GLY A CA 1
ATOM 1614 C C . GLY A 1 203 ? -12.477 7.078 4.742 1.00 70.44 203 GLY A C 1
ATOM 1615 O O . GLY A 1 203 ? -13.686 7.112 4.944 1.00 70.44 203 GLY A O 1
ATOM 1616 N N . LEU A 1 204 ? -11.842 5.937 4.467 1.00 68.88 204 LEU A N 1
ATOM 1617 C CA . LEU A 1 204 ? -12.512 4.642 4.337 1.00 68.88 204 LEU A CA 1
ATOM 1618 C C . LEU A 1 204 ? -13.224 4.220 5.630 1.00 68.88 204 LEU A C 1
ATOM 1620 O O . LEU A 1 204 ? -14.313 3.648 5.582 1.00 68.88 204 LEU A O 1
ATOM 1624 N N . SER A 1 205 ? -12.616 4.479 6.788 1.00 67.62 205 SER A N 1
ATOM 1625 C CA . SER A 1 205 ? -13.203 4.140 8.087 1.00 67.62 205 SER A CA 1
ATOM 1626 C C . SER A 1 205 ? -14.405 5.033 8.417 1.00 67.62 205 SER A C 1
ATOM 1628 O O . SER A 1 205 ? -15.397 4.530 8.940 1.00 67.62 205 SER A O 1
ATOM 1630 N N . ILE A 1 206 ? -14.353 6.317 8.046 1.00 69.88 206 ILE A N 1
ATOM 1631 C CA . ILE A 1 206 ? -15.462 7.272 8.190 1.00 69.88 206 ILE A CA 1
ATOM 1632 C C . ILE A 1 206 ? -16.630 6.892 7.266 1.00 69.88 206 ILE A C 1
ATOM 1634 O O . ILE A 1 206 ? -17.775 6.809 7.712 1.00 69.88 206 ILE A O 1
ATOM 1638 N N . VAL A 1 207 ? -16.353 6.561 6.002 1.00 70.06 207 VAL A N 1
ATOM 1639 C CA . VAL A 1 207 ? -17.380 6.092 5.053 1.00 70.06 207 VAL A CA 1
ATOM 1640 C C . VAL A 1 207 ? -18.046 4.805 5.553 1.00 70.06 207 VAL A C 1
ATOM 1642 O O . VAL A 1 207 ? -19.269 4.685 5.517 1.00 70.06 207 VAL A O 1
ATOM 1645 N N . LYS A 1 208 ? -17.273 3.860 6.110 1.00 63.31 208 LYS A N 1
ATOM 1646 C CA . LYS A 1 208 ? -17.824 2.637 6.723 1.00 63.31 208 LYS A CA 1
ATOM 1647 C C . LYS A 1 208 ? -18.733 2.918 7.923 1.00 63.31 208 LYS A C 1
ATOM 1649 O O . LYS A 1 208 ? -19.675 2.159 8.135 1.00 63.31 208 LYS A O 1
ATOM 1654 N N . SER A 1 209 ? -18.462 3.965 8.706 1.00 62.16 209 SER A N 1
ATOM 1655 C CA . SER A 1 209 ? -19.343 4.363 9.814 1.00 62.16 209 SER A CA 1
ATOM 1656 C C . SER A 1 209 ? -20.621 5.070 9.360 1.00 62.16 209 SER A C 1
ATOM 1658 O O . SER A 1 209 ? -21.623 4.967 10.055 1.00 62.16 209 SER A O 1
ATOM 1660 N N . LEU A 1 210 ? -20.611 5.735 8.200 1.00 65.00 210 LEU A N 1
ATOM 1661 C CA . LEU A 1 210 ? -21.763 6.468 7.657 1.00 65.00 210 LEU A CA 1
ATOM 1662 C C . LEU A 1 210 ? -22.818 5.567 6.996 1.00 65.00 210 LEU A C 1
ATOM 1664 O O . LEU A 1 210 ? -23.972 5.963 6.877 1.00 65.00 210 LEU A O 1
ATOM 1668 N N . MET A 1 211 ? -22.449 4.361 6.553 1.00 63.62 211 MET A N 1
ATOM 1669 C CA . MET A 1 211 ? -23.343 3.485 5.782 1.00 63.62 211 MET A CA 1
ATOM 1670 C C . MET A 1 211 ? -23.379 2.044 6.326 1.00 63.62 211 MET A C 1
ATOM 1672 O O . MET A 1 211 ? -22.957 1.100 5.651 1.00 63.62 211 MET A O 1
ATOM 1676 N N . PRO A 1 212 ? -23.896 1.830 7.551 1.00 55.97 212 PRO A N 1
ATOM 1677 C CA . PRO A 1 212 ? -23.912 0.514 8.190 1.00 55.97 212 PRO A CA 1
ATOM 1678 C C . PRO A 1 212 ? -24.842 -0.509 7.506 1.00 55.97 212 PRO A C 1
ATOM 1680 O O . PRO A 1 212 ? -24.592 -1.708 7.639 1.00 55.97 212 PRO A O 1
ATOM 1683 N N . SER A 1 213 ? -25.873 -0.061 6.773 1.00 51.22 213 SER A N 1
ATOM 1684 C CA . SER A 1 213 ? -26.874 -0.900 6.084 1.00 51.22 213 SER A CA 1
ATOM 1685 C C . SER A 1 213 ? -26.430 -1.427 4.713 1.00 51.22 213 SER A C 1
ATOM 1687 O O . SER A 1 213 ? -26.957 -2.434 4.254 1.00 51.22 213 SER A O 1
ATOM 1689 N N . GLN A 1 214 ? -25.424 -0.812 4.080 1.00 53.31 214 GLN A N 1
ATOM 1690 C CA . GLN A 1 214 ? -24.810 -1.285 2.827 1.00 53.31 214 GLN A CA 1
ATOM 1691 C C . GLN A 1 214 ? -23.467 -1.982 3.074 1.00 53.31 214 GLN A C 1
ATOM 1693 O O . GLN A 1 214 ? -22.557 -1.953 2.243 1.00 53.31 214 GLN A O 1
ATOM 1698 N N . LYS A 1 215 ? -23.330 -2.608 4.247 1.00 52.78 215 LYS A N 1
ATOM 1699 C CA . LYS A 1 215 ? -22.085 -3.213 4.727 1.00 52.78 215 LYS A CA 1
ATOM 1700 C C . LYS A 1 215 ? -21.469 -4.199 3.742 1.00 52.78 215 LYS A C 1
ATOM 1702 O O . LYS A 1 215 ? -20.249 -4.220 3.635 1.00 52.78 215 LYS A O 1
ATOM 1707 N N . ASP A 1 216 ? -22.285 -4.961 3.019 1.00 49.69 216 ASP A N 1
ATOM 1708 C CA . ASP A 1 216 ? -21.810 -5.968 2.068 1.00 49.69 216 ASP A CA 1
ATOM 1709 C C . ASP A 1 216 ? -21.350 -5.339 0.747 1.00 49.69 216 ASP A C 1
ATOM 1711 O O . ASP A 1 216 ? -20.249 -5.629 0.284 1.00 49.69 216 ASP A O 1
ATOM 1715 N N . THR A 1 217 ? -22.108 -4.392 0.189 1.00 47.94 217 THR A N 1
ATOM 1716 C CA . THR A 1 217 ? -21.743 -3.680 -1.049 1.00 47.94 217 THR A CA 1
ATOM 1717 C C . THR A 1 217 ? -20.514 -2.797 -0.849 1.00 47.94 217 THR A C 1
ATOM 1719 O O . THR A 1 217 ? -19.592 -2.813 -1.660 1.00 47.94 217 THR A O 1
ATOM 1722 N N . ILE A 1 218 ? -20.447 -2.080 0.275 1.00 49.09 218 ILE A N 1
ATOM 1723 C CA . ILE A 1 218 ? -19.295 -1.257 0.652 1.00 49.09 218 ILE A CA 1
ATOM 1724 C C . ILE A 1 218 ? -18.138 -2.143 1.095 1.00 49.09 218 ILE A C 1
ATOM 1726 O O . ILE A 1 218 ? -17.003 -1.825 0.782 1.00 49.09 218 ILE A O 1
ATOM 1730 N N . SER A 1 219 ? -18.363 -3.280 1.761 1.00 45.44 219 SER A N 1
ATOM 1731 C CA . SER A 1 219 ? -17.285 -4.250 1.987 1.00 45.44 219 SER A CA 1
ATOM 1732 C C . SER A 1 219 ? -16.659 -4.639 0.661 1.00 45.44 219 SER A C 1
ATOM 1734 O O . SER A 1 219 ? -15.453 -4.528 0.555 1.00 45.44 219 SER A O 1
ATOM 1736 N N . VAL A 1 220 ? -17.441 -5.036 -0.343 1.00 44.16 220 VAL A N 1
ATOM 1737 C CA . VAL A 1 220 ? -16.910 -5.470 -1.642 1.00 44.16 220 VAL A CA 1
ATOM 1738 C C . VAL A 1 220 ? -16.192 -4.329 -2.367 1.00 44.16 220 VAL A C 1
ATOM 1740 O O . VAL A 1 220 ? -15.059 -4.503 -2.806 1.00 44.16 220 VAL A O 1
ATOM 1743 N N . LEU A 1 221 ? -16.802 -3.144 -2.442 1.00 39.34 221 LEU A N 1
ATOM 1744 C CA . LEU A 1 221 ? -16.226 -1.987 -3.135 1.00 39.34 221 LEU A CA 1
ATOM 1745 C C . LEU A 1 221 ? -14.971 -1.459 -2.419 1.00 39.34 221 LEU A C 1
ATOM 1747 O O . LEU A 1 221 ? -13.993 -1.075 -3.055 1.00 39.34 221 LEU A O 1
ATOM 1751 N N . MET A 1 222 ? -14.956 -1.517 -1.088 1.00 49.38 222 MET A N 1
ATOM 1752 C CA . MET A 1 222 ? -13.803 -1.129 -0.281 1.00 49.38 222 MET A CA 1
ATOM 1753 C C . MET A 1 222 ? -12.745 -2.227 -0.224 1.00 49.38 222 MET A C 1
ATOM 1755 O O . MET A 1 222 ? -11.581 -1.887 -0.206 1.00 49.38 222 MET A O 1
ATOM 1759 N N . ASP A 1 223 ? -13.078 -3.518 -0.264 1.00 44.12 223 ASP A N 1
ATOM 1760 C CA . ASP A 1 223 ? -12.091 -4.607 -0.368 1.00 44.12 223 ASP A CA 1
ATOM 1761 C C . ASP A 1 223 ? -11.306 -4.526 -1.690 1.00 44.12 223 ASP A C 1
ATOM 1763 O O . ASP A 1 223 ? -10.163 -4.978 -1.765 1.00 44.12 223 ASP A O 1
ATOM 1767 N N . ILE A 1 224 ? -11.901 -3.913 -2.719 1.00 38.84 224 ILE A N 1
ATOM 1768 C CA . ILE A 1 224 ? -11.241 -3.591 -3.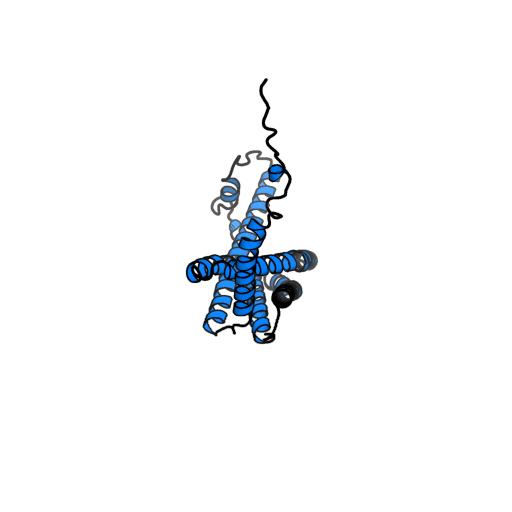988 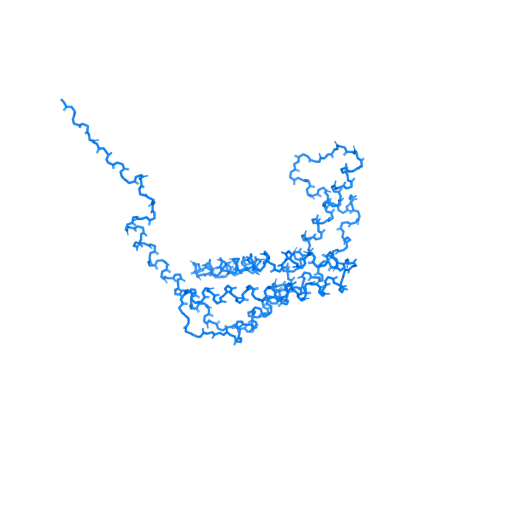1.00 38.84 224 ILE A CA 1
ATOM 1769 C C . ILE A 1 224 ? -10.314 -2.367 -3.836 1.00 38.84 224 ILE A C 1
ATOM 1771 O O . ILE A 1 224 ? -9.207 -2.388 -4.370 1.00 38.84 224 ILE A O 1
ATOM 1775 N N . ILE A 1 225 ? -10.718 -1.338 -3.079 1.00 40.66 225 ILE A N 1
ATOM 1776 C CA . ILE A 1 225 ? -9.997 -0.051 -2.944 1.00 40.66 225 ILE A CA 1
ATOM 1777 C C . ILE A 1 225 ? -8.939 -0.036 -1.814 1.00 40.66 225 ILE A C 1
ATOM 1779 O O . ILE A 1 225 ? -7.910 0.625 -1.953 1.00 40.66 225 ILE A O 1
ATOM 1783 N N . SER A 1 226 ? -9.180 -0.724 -0.692 1.00 40.28 226 SER A N 1
ATOM 1784 C CA . SER A 1 226 ? -8.414 -0.663 0.570 1.00 40.28 226 SER A CA 1
ATOM 1785 C C . SER A 1 226 ? -7.492 -1.832 0.762 1.00 40.28 226 SER A C 1
ATOM 1787 O O . SER A 1 226 ? -6.308 -1.662 1.110 1.00 40.28 226 SER A O 1
#

Radius of gyration: 24.41 Å; chains: 1; bounding box: 68×71×62 Å

Sequence (226 aa):
MNKEAELNYSFLTDEPYTSELYSSLLEPALNQVKESYTLAHKRPLTQKQILKIIVSSAAQGALIGFLTASTKVAIRNMTHDYESQEKKGPKDLYFLQYYTNPKKYPSMLRGLKSQLKVEISYKTCQKSLNALSKIMINPSNLEFHQSLGFNLVRTFTCNLLTASTVYPLSLYMYTNTSAEEIMRKTLRRAGPGSFFSSLTSLGLSIVKSLMPSQKDTISVLMDIIS

Organism: Trichomonas vaginalis (strain ATCC PRA-98 / G3) (NCBI:txid412133)